Protein 5MGR (pdb70)

CATH classification: 3.10.100.10

Secondary structure (DSSP, 8-state):
--SSSPTTPEEETTEEEEE-SS-B-HHHHHHHHHHTT-EE----SHHHHHHHHTT---TT--EEEEEEEETTTTEEEETTSPBP--STT--BS---TTEEEEE-SS-EEEEETT--BEEEEEEE-/--SSSPTT-EEETTEEEEE-SS-B-HHHHHHHHHHTT-EEP---SHHHHHHHHTT---TT--EEEEEEEETTTTEEEETTSPBP--STT--BS---TTEEEEE-SS-EEEEETT--BEEEEEEE-

Foldseek 3Di:
DPDDDDPQWDDDDFKTKHWDPWKFFQVVQQVVLVVVVWAFADADALVRLQSVLVVADDQPAKAFGQWAADAVVQFIAGPVGHTDDDCRQVEPDDRHPQWGWIDGSVHIYTDRRGDIGITMTMDGD/DVDDEPPQWDDDVFKTKHWFPWWFFQVVQQVVLVVVVWGFDDADALVSQLSVLVPADDQPAKAFGQWAQDAVVLFIAGPVGHTDDDCRQVEDDDSDPQWGWIDGSVHIYTDRRGDIGITMTMDGD

Solvent-accessible surface area: 13737 Å² total; per-residue (Å²): 125,178,135,101,26,60,135,190,34,89,68,26,112,122,29,2,1,30,44,14,172,93,63,32,22,19,92,57,0,6,14,29,0,0,50,86,33,0,3,0,0,28,8,197,37,87,62,21,4,85,65,0,13,119,62,16,232,75,132,80,42,39,12,0,0,0,0,34,28,19,96,98,94,157,54,18,43,20,14,66,48,58,76,30,135,51,122,57,6,109,39,151,61,92,60,82,89,95,2,0,0,0,0,2,37,84,14,4,62,17,52,118,29,87,44,108,20,73,13,0,0,2,45,111,87,127,174,140,99,23,61,139,180,34,101,82,30,111,124,32,2,1,26,36,14,172,92,65,33,24,19,92,45,0,7,14,28,0,0,46,84,35,0,2,0,0,27,8,201,36,85,62,23,3,81,66,0,14,117,63,10,222,68,148,87,40,39,6,0,0,0,0,34,23,25,91,108,76,154,70,26,54,22,17,64,44,62,73,49,140,57,120,53,9,107,37,145,58,96,58,89,96,101,1,0,0,0,0,5,42,93,25,3,64,17,51,120,31,86,48,109,19,74,12,0,0,2,46,113,94

InterPro domains:
  IPR001304 C-type lectin-like [PF00059] (113-212)
  IPR001304 C-type lectin-like [PS50041] (101-211)
  IPR001304 C-type lectin-like [SM00034] (94-211)
  IPR016186 C-type lectin-like/link domain superfamily [G3DSA:3.10.100.10] (89-224)
  IPR016187 C-type lectin fold [SSF56436] (46-216)
  IPR033992 Natural killer cell receptor-like, C-type lectin-like domain [cd03593] (94-212)
  IPR051527 Killer cell lectin-like receptor subfamily B [PTHR46784] (1-216)

Sequence (250 aa):
GLLNCPIYWQQQLREKCLLFSHTVNPWNNSLADCSTKESSLLLIRDKDELIIHTQNNLIRDKAILFWIGLNFSLSEKNWKWINGSFLNSNDLEIRGDAKENSCISISQTSVYSEYCSTEIRWICQKELGLLNCPIYWQQQLREKCLLFSHHTVNPWNNSLADCSTKESSLLLIRDKDELIHTQNNLIRDKAILFWIGLNFSLSEKNWKWINGSFLNSNDLEIRGDAKENSCISISQTSVYSEYCSTEIRWICQKEL

GO terms:
  GO:0004888 transmembrane signaling receptor activity (F, TAS)
  GO:0005886 plasma membrane (C, TAS)
  GO:0030246 carbohydrate binding (F, TAS)
  GO:0007166 cell surface receptor signaling pathway (P, TAS)
  GO:0005515 protein binding (F, IPI)

Structure (mmCIF, N/CA/C/O backbone):
data_5MGR
#
_entry.id   5MGR
#
_cell.length_a   68.241
_cell.length_b   68.241
_cell.length_c   127.195
_cell.angle_alpha   90.00
_cell.angle_beta   90.00
_cell.angle_gamma   120.00
#
_symmetry.space_group_name_H-M   'P 31 2 1'
#
loop_
_entity.id
_entity.type
_entity.pdbx_description
1 polymer 'Killer cell lectin-like receptor subfamily B member 1'
2 branched alpha-D-mannopyranose-(1-3)-[alpha-D-mannopyranose-(1-6)]alpha-D-mannopyranose-(1-6)-[alpha-D-mannopyranose-(1-3)]beta-D-mannopyranose-(1-4)-2-acetamido-2-deoxy-beta-D-glucopyranose-(1-4)-2-acetamido-2-deoxy-beta-D-glucopyranose
3 branched alpha-D-mannopyranose-(1-3)-[alpha-D-mannopyranose-(1-6)]beta-D-mannopyranose-(1-4)-2-acetamido-2-deoxy-beta-D-glucopyranose-(1-4)-2-acetamido-2-deoxy-beta-D-glucopyranose
4 non-polymer 2-acetamido-2-deoxy-beta-D-glucopyranose
5 water water
#
loop_
_atom_site.group_PDB
_atom_site.id
_atom_site.type_symbol
_atom_site.label_atom_id
_atom_site.label_alt_id
_atom_site.label_comp_id
_atom_site.label_asym_id
_atom_site.label_entity_id
_atom_site.label_seq_id
_atom_site.pdbx_PDB_ins_code
_atom_site.Cartn_x
_atom_site.Cartn_y
_atom_site.Cartn_z
_atom_site.occupancy
_atom_site.B_iso_or_equiv
_atom_site.auth_seq_id
_atom_site.auth_comp_id
_atom_site.auth_asym_id
_atom_site.auth_atom_id
_atom_site.pdbx_PDB_model_num
ATOM 1 N N . GLY A 1 4 ? -28.746 -9.555 29.733 1.00 69.77 90 GLY A N 1
ATOM 2 C CA . GLY A 1 4 ? -28.624 -10.275 31.042 1.00 70.02 90 GLY A CA 1
ATOM 3 C C . GLY A 1 4 ? -27.169 -10.543 31.407 1.00 63.78 90 GLY A C 1
ATOM 4 O O . GLY A 1 4 ? -26.406 -9.595 31.679 1.00 61.50 90 GLY A O 1
ATOM 5 N N . LEU A 1 5 ? -26.769 -11.819 31.377 1.00 56.87 91 LEU A N 1
ATOM 6 C CA . LEU A 1 5 ? -25.416 -12.219 31.839 1.00 57.03 91 LEU A CA 1
ATOM 7 C C . LEU A 1 5 ? -24.344 -11.736 30.859 1.00 52.26 91 LEU A C 1
ATOM 8 O O . LEU A 1 5 ? -23.336 -11.090 31.228 1.00 49.34 91 LEU A O 1
ATOM 13 N N . LEU A 1 6 ? -24.580 -12.068 29.596 1.00 46.48 92 LEU A N 1
ATOM 14 C CA . LEU A 1 6 ? -23.646 -11.748 28.528 1.00 45.06 92 LEU A CA 1
ATOM 15 C C . LEU A 1 6 ? -24.299 -10.690 27.629 1.00 45.40 92 LEU A C 1
ATOM 16 O O . LEU A 1 6 ? -25.455 -10.278 27.842 1.00 44.80 92 LEU A O 1
ATOM 21 N N . ASN A 1 7 ? -23.570 -10.255 26.622 1.00 40.86 93 ASN A N 1
ATOM 22 C CA . ASN A 1 7 ? -24.031 -9.122 25.792 1.00 39.03 93 ASN A CA 1
ATOM 23 C C . ASN A 1 7 ? -25.157 -9.463 24.730 1.00 38.10 93 ASN A C 1
ATOM 24 O O . ASN A 1 7 ? -26.068 -8.689 24.467 1.00 42.98 93 ASN A O 1
ATOM 29 N N . CYS A 1 8 ? -25.134 -10.644 24.161 1.00 31.18 94 CYS A N 1
ATOM 30 C CA . CYS A 1 8 ? -25.980 -10.975 23.003 1.00 29.97 94 CYS A CA 1
ATOM 31 C C . CYS A 1 8 ? -27.205 -11.807 23.345 1.00 32.17 94 CYS A C 1
ATOM 32 O O . CYS A 1 8 ? -27.179 -12.531 24.300 1.00 35.38 94 CYS A O 1
ATOM 35 N N . PRO A 1 9 ? -28.281 -11.740 22.547 1.00 31.71 95 PRO A N 1
ATOM 36 C CA . PRO A 1 9 ? -29.442 -12.636 22.748 1.00 32.92 95 PRO A CA 1
ATOM 37 C C . PRO A 1 9 ? -29.036 -14.105 22.667 1.00 35.76 95 PRO A C 1
ATOM 38 O O . PRO A 1 9 ? -28.002 -14.443 22.099 1.00 30.87 95 PRO A O 1
ATOM 42 N N . ILE A 1 10 ? -29.844 -14.977 23.255 1.00 34.80 96 ILE A N 1
ATOM 43 C CA . ILE A 1 10 ? -29.590 -16.407 23.134 1.00 35.79 96 ILE A CA 1
ATOM 44 C C . ILE A 1 10 ? -29.540 -16.837 21.673 1.00 31.46 96 ILE A C 1
ATOM 45 O O . ILE A 1 10 ? -30.318 -16.354 20.852 1.00 30.03 96 ILE A O 1
ATOM 50 N N . TYR A 1 11 ? -28.585 -17.716 21.348 1.00 30.36 97 TYR A N 1
ATOM 51 C CA . TYR A 1 11 ? -28.318 -18.237 20.019 1.00 30.59 97 TYR A CA 1
ATOM 52 C C . TYR A 1 11 ? -27.452 -17.308 19.150 1.00 25.80 97 TYR A C 1
ATOM 53 O O . TYR A 1 11 ? -26.980 -17.741 18.083 1.00 29.46 97 TYR A O 1
ATOM 62 N N . TRP A 1 12 ? -27.173 -16.090 19.601 1.00 24.55 98 TRP A N 1
ATOM 63 C CA . TRP A 1 12 ? -26.351 -15.159 18.808 1.00 25.07 98 TRP A CA 1
ATOM 64 C C . TRP A 1 12 ? -24.908 -15.258 19.289 1.00 26.28 98 TRP A C 1
ATOM 65 O O . TRP A 1 12 ? -24.694 -15.461 20.480 1.00 27.91 98 TRP A O 1
ATOM 76 N N . GLN A 1 13 ? -23.946 -15.083 18.391 1.00 21.68 99 GLN A N 1
ATOM 77 C CA A GLN A 1 13 ? -22.535 -15.146 18.723 0.50 21.88 99 GLN A CA 1
ATOM 78 C CA B GLN A 1 13 ? -22.526 -15.137 18.707 0.50 22.86 99 GLN A CA 1
ATOM 79 C C . GLN A 1 13 ? -21.957 -13.743 18.812 1.00 23.63 99 GLN A C 1
ATOM 80 O O . GLN A 1 13 ? -22.029 -12.953 17.845 1.00 21.33 99 GLN A O 1
ATOM 91 N N . GLN A 1 14 ? -21.319 -13.428 19.927 1.00 21.69 100 GLN A N 1
ATOM 92 C CA . GLN A 1 14 ? -20.629 -12.174 20.002 1.00 22.26 100 GLN A CA 1
ATOM 93 C C . GLN A 1 14 ? -19.339 -12.183 19.225 1.00 24.95 100 GLN A C 1
ATOM 94 O O . GLN A 1 14 ? -18.591 -13.182 19.259 1.00 24.78 100 GLN A O 1
ATOM 100 N N . LEU A 1 15 ? -19.045 -11.085 18.545 1.00 19.93 101 LEU A N 1
ATOM 101 C CA . LEU A 1 15 ? -17.752 -10.891 17.902 1.00 20.79 101 LEU A CA 1
ATOM 102 C C . LEU A 1 15 ? -17.370 -9.443 18.047 1.00 23.65 101 LEU A C 1
ATOM 103 O O . LEU A 1 15 ? -17.947 -8.609 17.402 1.00 22.12 101 LEU A O 1
ATOM 108 N N . ARG A 1 16 ? -16.381 -9.170 18.905 1.00 21.30 102 ARG A N 1
ATOM 109 C CA . ARG A 1 16 ? -15.951 -7.803 19.205 1.00 26.65 102 ARG A CA 1
ATOM 110 C C . ARG A 1 16 ? -17.189 -7.038 19.684 1.00 27.15 102 ARG A C 1
ATOM 111 O O . ARG A 1 16 ? -17.800 -7.429 20.661 1.00 26.09 102 ARG A O 1
ATOM 119 N N . GLU A 1 17 ? -17.598 -5.992 18.981 1.00 26.29 103 GLU A N 1
ATOM 120 C CA . GLU A 1 17 ? -18.701 -5.184 19.482 1.00 27.41 103 GLU A CA 1
ATOM 121 C C . GLU A 1 17 ? -20.006 -5.462 18.742 1.00 28.53 103 GLU A C 1
ATOM 122 O O . GLU A 1 17 ? -20.883 -4.614 18.685 1.00 34.80 103 GLU A O 1
ATOM 128 N N . LYS A 1 18 ? -20.172 -6.645 18.207 1.00 22.91 104 LYS A N 1
ATOM 129 C CA . LYS A 1 18 ? -21.414 -7.056 17.589 1.00 21.65 104 LYS A CA 1
ATOM 130 C C . LYS A 1 18 ? -21.894 -8.376 18.064 1.00 21.98 104 LYS A C 1
ATOM 131 O O . LYS A 1 18 ? -21.071 -9.202 18.543 1.00 22.19 104 LYS A O 1
ATOM 137 N N . CYS A 1 19 ? -23.193 -8.616 17.873 1.00 20.78 105 CYS A N 1
ATOM 138 C CA . CYS A 1 19 ? -23.823 -9.927 18.004 1.00 21.58 105 CYS A CA 1
ATOM 139 C C . CYS A 1 19 ? -24.212 -10.394 16.634 1.00 21.62 105 CYS A C 1
ATOM 140 O O . CYS A 1 19 ? -24.859 -9.639 15.919 1.00 21.38 105 CYS A O 1
ATOM 143 N N . LEU A 1 20 ? -23.895 -11.641 16.278 1.00 20.11 106 LEU A N 1
ATOM 144 C CA . LEU A 1 20 ? -24.150 -12.230 14.932 1.00 22.23 106 LEU A CA 1
ATOM 145 C C . LEU A 1 20 ? -25.052 -13.424 15.009 1.00 21.16 106 LEU A C 1
ATOM 146 O O . LEU A 1 20 ? -24.946 -14.232 15.946 1.00 20.84 106 LEU A O 1
ATOM 151 N N . LEU A 1 21 ? -25.947 -13.552 14.038 1.00 19.42 107 LEU A N 1
ATOM 152 C CA . LEU A 1 21 ? -26.807 -14.702 13.906 1.00 19.81 107 LEU A CA 1
ATOM 153 C C . LEU A 1 21 ? -26.607 -15.255 12.527 1.00 21.82 107 LEU A C 1
ATOM 154 O O . LEU A 1 21 ? -26.893 -14.599 11.526 1.00 19.76 107 LEU A O 1
ATOM 159 N N . PHE A 1 22 ? -26.192 -16.513 12.486 1.00 22.77 108 PHE A N 1
ATOM 160 C CA . PHE A 1 22 ? -26.007 -17.216 11.234 1.00 22.11 108 PHE A CA 1
ATOM 161 C C . PHE A 1 22 ? -27.250 -18.030 11.003 1.00 23.24 108 PHE A C 1
ATOM 162 O O . PHE A 1 22 ? -27.643 -18.837 11.858 1.00 24.92 108 PHE A O 1
ATOM 170 N N . SER A 1 23 ? -27.883 -17.873 9.848 1.00 20.95 109 SER A N 1
ATOM 171 C CA . SER A 1 23 ? -29.149 -18.551 9.636 1.00 24.76 109 SER A CA 1
ATOM 172 C C . SER A 1 23 ? -28.953 -20.079 9.402 1.00 26.81 109 SER A C 1
ATOM 173 O O . SER A 1 23 ? -27.887 -20.498 8.998 1.00 28.49 109 SER A O 1
ATOM 176 N N . HIS A 1 24 ? -29.977 -20.857 9.700 1.00 32.25 110 HIS A N 1
ATOM 177 C CA . HIS A 1 24 ? -29.918 -22.314 9.425 1.00 37.54 110 HIS A CA 1
ATOM 178 C C . HIS A 1 24 ? -30.722 -22.692 8.191 1.00 36.62 110 HIS A C 1
ATOM 179 O O . HIS A 1 24 ? -30.566 -23.803 7.698 1.00 41.49 110 HIS A O 1
ATOM 186 N N . THR A 1 25 ? -31.524 -21.778 7.656 1.00 29.31 111 THR A N 1
ATOM 187 C CA . THR A 1 25 ? -32.262 -22.015 6.445 1.00 29.37 111 THR A CA 1
ATOM 188 C C . THR A 1 25 ? -31.773 -21.028 5.368 1.00 27.95 111 THR A C 1
ATOM 189 O O . THR A 1 25 ? -30.868 -20.215 5.631 1.00 26.77 111 THR A O 1
ATOM 193 N N . VAL A 1 26 ? -32.331 -21.148 4.149 1.00 25.85 112 VAL A N 1
ATOM 194 C CA . VAL A 1 26 ? -31.879 -20.348 3.036 1.00 24.17 112 VAL A CA 1
ATOM 195 C C . VAL A 1 26 ? -32.941 -19.397 2.519 1.00 22.81 112 VAL A C 1
ATOM 196 O O . VAL A 1 26 ? -34.098 -19.579 2.749 1.00 25.20 112 VAL A O 1
ATOM 200 N N . ASN A 1 27 ? -32.505 -18.395 1.792 1.00 22.32 113 ASN A N 1
ATOM 201 C CA . ASN A 1 27 ? -33.393 -17.378 1.231 1.00 23.73 113 ASN A CA 1
ATOM 202 C C . ASN A 1 27 ? -32.676 -16.621 0.165 1.00 23.07 113 ASN A C 1
ATOM 203 O O . ASN A 1 27 ? -31.463 -16.554 0.190 1.00 25.96 113 ASN A O 1
ATOM 208 N N . PRO A 1 28 ? -33.429 -16.009 -0.764 1.00 23.52 114 PRO A N 1
ATOM 209 C CA . PRO A 1 28 ? -32.864 -14.989 -1.610 1.00 25.65 114 PRO A CA 1
ATOM 210 C C . PRO A 1 28 ? -32.529 -13.771 -0.773 1.00 24.38 114 PRO A C 1
ATOM 211 O O . PRO A 1 28 ? -32.945 -13.707 0.377 1.00 22.72 114 PRO A O 1
ATOM 215 N N . TRP A 1 29 ? -31.822 -12.848 -1.366 1.00 23.55 115 TRP A N 1
ATOM 216 C CA . TRP A 1 29 ? -31.236 -11.744 -0.597 1.00 24.21 115 TRP A CA 1
ATOM 217 C C . TRP A 1 29 ? -32.355 -10.877 0.012 1.00 21.13 115 TRP A C 1
ATOM 218 O O . TRP A 1 29 ? -32.307 -10.521 1.197 1.00 22.88 115 TRP A O 1
ATOM 229 N N . ASN A 1 30 ? -33.388 -10.573 -0.766 1.00 22.46 116 ASN A N 1
ATOM 230 C CA . ASN A 1 30 ? -34.439 -9.668 -0.240 1.00 22.99 116 ASN A CA 1
ATOM 231 C C . ASN A 1 30 ? -35.171 -10.260 0.951 1.00 23.46 116 ASN A C 1
ATOM 232 O O . ASN A 1 30 ? -35.484 -9.544 1.920 1.00 23.75 116 ASN A O 1
ATOM 237 N N . ASN A 1 31 ? -35.442 -11.565 0.928 1.00 22.16 117 ASN A N 1
ATOM 238 C CA . ASN A 1 31 ? -36.026 -12.229 2.085 1.00 22.05 117 ASN A CA 1
ATOM 239 C C . ASN A 1 31 ? -35.086 -12.262 3.273 1.00 22.03 117 ASN A C 1
ATOM 240 O O . ASN A 1 31 ? -35.537 -12.278 4.427 1.00 24.47 117 ASN A O 1
ATOM 245 N N . SER A 1 32 ? -33.795 -12.378 3.019 1.00 21.15 118 SER A N 1
ATOM 246 C CA . SER A 1 32 ? -32.806 -12.344 4.095 1.00 20.47 118 SER A CA 1
ATOM 247 C C . SER A 1 32 ? -32.792 -10.989 4.797 1.00 21.08 118 SER A C 1
ATOM 248 O O . SER A 1 32 ? -32.789 -10.896 6.040 1.00 20.69 118 SER A O 1
ATOM 251 N N . LEU A 1 33 ? -32.854 -9.937 4.020 1.00 20.09 119 LEU A N 1
ATOM 252 C CA . LEU A 1 33 ? -33.021 -8.597 4.600 1.00 18.79 119 LEU A CA 1
ATOM 253 C C . LEU A 1 33 ? -34.269 -8.480 5.433 1.00 19.99 119 LEU A C 1
ATOM 254 O O . LEU A 1 33 ? -34.228 -7.959 6.540 1.00 19.69 119 LEU A O 1
ATOM 259 N N . ALA A 1 34 ? -35.377 -9.032 4.948 1.00 19.91 120 ALA A N 1
ATOM 260 C CA . ALA A 1 34 ? -36.652 -9.005 5.666 1.00 21.60 120 ALA A CA 1
ATOM 261 C C . ALA A 1 34 ? -36.556 -9.761 6.948 1.00 20.96 120 ALA A C 1
ATOM 262 O O . ALA A 1 34 ? -37.119 -9.376 7.949 1.00 21.22 120 ALA A O 1
ATOM 264 N N . ASP A 1 35 ? -35.823 -10.858 6.961 1.00 20.16 121 ASP A N 1
ATOM 265 C CA . ASP A 1 35 ? -35.638 -11.624 8.197 1.00 19.49 121 ASP A CA 1
ATOM 266 C C . ASP A 1 35 ? -34.828 -10.841 9.220 1.00 19.12 121 ASP A C 1
ATOM 267 O O . ASP A 1 35 ? -35.223 -10.779 10.372 1.00 19.70 121 ASP A O 1
ATOM 272 N N . CYS A 1 36 ? -33.723 -10.207 8.797 1.00 18.58 122 CYS A N 1
ATOM 273 C CA . CYS A 1 36 ? -32.927 -9.451 9.769 1.00 19.23 122 CYS A CA 1
ATOM 274 C C . CYS A 1 36 ? -33.781 -8.326 10.340 1.00 18.41 122 CYS A C 1
ATOM 275 O O . CYS A 1 36 ? -33.818 -8.133 11.558 1.00 18.32 122 CYS A O 1
ATOM 278 N N . SER A 1 37 ? -34.470 -7.615 9.451 1.00 19.12 123 SER A N 1
ATOM 279 C CA . SER A 1 37 ? -35.382 -6.522 9.914 1.00 20.42 123 SER A CA 1
ATOM 280 C C . SER A 1 37 ? -36.455 -7.055 10.887 1.00 20.74 123 SER A C 1
ATOM 281 O O . SER A 1 37 ? -36.633 -6.446 11.949 1.00 20.62 123 SER A O 1
ATOM 284 N N . THR A 1 38 ? -37.034 -8.233 10.624 1.00 17.47 124 THR A N 1
ATOM 285 C CA . THR A 1 38 ? -37.968 -8.868 11.540 1.00 18.97 124 THR A CA 1
ATOM 286 C C . THR A 1 38 ? -37.377 -9.173 12.907 1.00 19.37 124 THR A C 1
ATOM 287 O O . THR A 1 38 ? -38.015 -8.978 13.963 1.00 19.91 124 THR A O 1
ATOM 291 N N . LYS A 1 39 ? -36.121 -9.569 12.903 1.00 20.07 125 LYS A N 1
ATOM 292 C CA . LYS A 1 39 ? -35.323 -9.780 14.111 1.00 19.49 125 LYS A CA 1
ATOM 293 C C . LYS A 1 39 ? -34.688 -8.513 14.640 1.00 21.49 125 LYS A C 1
ATOM 294 O O . LYS A 1 39 ? -33.860 -8.588 15.556 1.00 21.81 125 LYS A O 1
ATOM 300 N N . GLU A 1 40 ? -35.141 -7.324 14.175 1.00 19.84 126 GLU A N 1
ATOM 301 C CA . GLU A 1 40 ? -34.637 -6.074 14.720 1.00 19.46 126 GLU A CA 1
ATOM 302 C C . GLU A 1 40 ? -33.145 -6.009 14.640 1.00 19.42 126 GLU A C 1
ATOM 303 O O . GLU A 1 40 ? -32.425 -5.792 15.592 1.00 22.12 126 GLU A O 1
ATOM 309 N N . SER A 1 41 ? -32.650 -6.222 13.416 1.00 18.40 127 SER A N 1
ATOM 310 C CA . SER A 1 41 ? -31.239 -6.389 13.175 1.00 17.81 127 SER A CA 1
ATOM 311 C C . SER A 1 41 ? -30.915 -5.993 11.733 1.00 17.93 127 SER A C 1
ATOM 312 O O . SER A 1 41 ? -31.800 -5.851 10.912 1.00 18.92 127 SER A O 1
ATOM 315 N N . SER A 1 42 ? -29.639 -5.863 11.465 1.00 17.90 128 SER A N 1
ATOM 316 C CA . SER A 1 42 ? -29.128 -5.519 10.140 1.00 19.11 128 SER A CA 1
ATOM 317 C C . SER A 1 42 ? -28.514 -6.782 9.482 1.00 19.91 128 SER A C 1
ATOM 318 O O . SER A 1 42 ? -27.945 -7.657 10.169 1.00 19.62 128 SER A O 1
ATOM 321 N N . LEU A 1 43 ? -28.626 -6.886 8.180 1.00 18.05 129 LEU A N 1
ATOM 322 C CA . LEU A 1 43 ? -27.685 -7.814 7.480 1.00 18.48 129 LEU A CA 1
ATOM 323 C C . LEU A 1 43 ? -26.280 -7.432 7.808 1.00 19.49 129 LEU A C 1
ATOM 324 O O . LEU A 1 43 ? -25.945 -6.239 8.087 1.00 19.51 129 LEU A O 1
ATOM 329 N N . LEU A 1 44 ? -25.385 -8.405 7.809 1.00 18.21 130 LEU A N 1
ATOM 330 C CA . LEU A 1 44 ? -23.997 -8.127 8.266 1.00 18.40 130 LEU A CA 1
ATOM 331 C C . LEU A 1 44 ? -23.337 -7.014 7.455 1.00 20.05 130 LEU A C 1
ATOM 332 O O . LEU A 1 44 ? -23.377 -7.006 6.244 1.00 20.76 130 LEU A O 1
ATOM 337 N N . LEU A 1 45 ? -22.643 -6.132 8.147 1.00 19.06 131 LEU A N 1
ATOM 338 C CA . LEU A 1 45 ? -21.822 -5.088 7.592 1.00 19.78 131 LEU A CA 1
ATOM 339 C C . LEU A 1 45 ? -20.394 -5.430 7.957 1.00 22.96 131 LEU A C 1
ATOM 340 O O . LEU A 1 45 ? -20.135 -5.979 9.050 1.00 23.76 131 LEU A O 1
ATOM 345 N N . ILE A 1 46 ? -19.451 -5.182 7.063 1.00 24.02 132 ILE A N 1
ATOM 346 C CA . ILE A 1 46 ? -18.060 -5.604 7.245 1.00 22.63 132 ILE A CA 1
ATOM 347 C C . ILE A 1 46 ? -17.190 -4.383 6.978 1.00 26.54 132 ILE A C 1
ATOM 348 O O . ILE A 1 46 ? -17.210 -3.842 5.894 1.00 26.85 132 ILE A O 1
ATOM 353 N N . ARG A 1 47 ? -16.439 -3.963 7.979 1.00 27.16 133 ARG A N 1
ATOM 354 C CA . ARG A 1 47 ? -15.692 -2.690 7.942 1.00 27.89 133 ARG A CA 1
ATOM 355 C C . ARG A 1 47 ? -14.403 -2.834 7.162 1.00 31.43 133 ARG A C 1
ATOM 356 O O . ARG A 1 47 ? -14.017 -1.927 6.366 1.00 30.35 133 ARG A O 1
ATOM 364 N N . ASP A 1 48 ? -13.712 -3.959 7.367 1.00 27.27 134 ASP A N 1
ATOM 365 C CA . ASP A 1 48 ? -12.384 -4.120 6.821 1.00 30.46 134 ASP A CA 1
ATOM 366 C C . ASP A 1 48 ? -11.963 -5.559 6.810 1.00 29.81 134 ASP A C 1
ATOM 367 O O . ASP A 1 48 ? -12.718 -6.453 7.216 1.00 29.20 134 ASP A O 1
ATOM 372 N N . LYS A 1 49 ? -10.763 -5.803 6.317 1.00 27.99 135 LYS A N 1
ATOM 373 C CA . LYS A 1 49 ? -10.294 -7.162 6.183 1.00 28.98 135 LYS A CA 1
ATOM 374 C C . LYS A 1 49 ? -10.216 -7.865 7.538 1.00 27.51 135 LYS A C 1
ATOM 375 O O . LYS A 1 49 ? -10.464 -9.068 7.626 1.00 27.32 135 LYS A O 1
ATOM 381 N N . ASP A 1 50 ? -9.814 -7.126 8.576 1.00 26.68 136 ASP A N 1
ATOM 382 C CA . ASP A 1 50 ? -9.756 -7.645 9.917 1.00 29.38 136 ASP A CA 1
ATOM 383 C C . ASP A 1 50 ? -11.131 -8.165 10.364 1.00 28.85 136 ASP A C 1
ATOM 384 O O . ASP A 1 50 ? -11.256 -9.271 10.859 1.00 26.61 136 ASP A O 1
ATOM 389 N N . GLU A 1 51 ? -12.169 -7.379 10.161 1.00 26.71 137 GLU A N 1
ATOM 390 C CA . GLU A 1 51 ? -13.486 -7.851 10.546 1.00 24.40 137 GLU A CA 1
ATOM 391 C C . GLU A 1 51 ? -13.905 -9.094 9.727 1.00 23.15 137 GLU A C 1
ATOM 392 O O . GLU A 1 51 ? -14.482 -10.021 10.272 1.00 23.46 137 GLU A O 1
ATOM 398 N N . LEU A 1 52 ? -13.617 -9.099 8.419 1.00 22.98 138 LEU A N 1
ATOM 399 C CA . LEU A 1 52 ? -13.942 -10.199 7.568 1.00 22.39 138 LEU A CA 1
ATOM 400 C C . LEU A 1 52 ? -13.313 -11.489 8.065 1.00 24.05 138 LEU A C 1
ATOM 401 O O . LEU A 1 52 ? -14.005 -12.483 8.219 1.00 23.03 138 LEU A O 1
ATOM 406 N N . ILE A 1 53 ? -12.017 -11.458 8.332 1.00 23.04 139 ILE A N 1
ATOM 407 C CA A ILE A 1 53 ? -11.283 -12.646 8.766 0.50 24.08 139 ILE A CA 1
ATOM 408 C CA B ILE A 1 53 ? -11.316 -12.670 8.736 0.50 25.29 139 ILE A CA 1
ATOM 409 C C . ILE A 1 53 ? -11.824 -13.169 10.086 1.00 24.49 139 ILE A C 1
ATOM 410 O O . ILE A 1 53 ? -12.008 -14.353 10.259 1.00 23.60 139 ILE A O 1
ATOM 419 N N . HIS A 1 54 ? -12.076 -12.258 11.032 1.00 23.14 140 HIS A N 1
ATOM 420 C CA . HIS A 1 54 ? -12.616 -12.709 12.315 1.00 24.98 140 HIS A CA 1
ATOM 421 C C . HIS A 1 54 ? -14.018 -13.267 12.228 1.00 24.45 140 HIS A C 1
ATOM 422 O O . HIS A 1 54 ? -14.351 -14.168 12.964 1.00 23.74 140 HIS A O 1
ATOM 429 N N . THR A 1 55 ? -14.837 -12.751 11.324 1.00 20.79 141 THR A N 1
ATOM 430 C CA . THR A 1 55 ? -16.149 -13.303 11.088 1.00 20.87 141 THR A CA 1
ATOM 431 C C . THR A 1 55 ? -16.044 -14.660 10.419 1.00 22.99 141 THR A C 1
ATOM 432 O O . THR A 1 55 ? -16.684 -15.632 10.806 1.00 22.49 141 THR A O 1
ATOM 436 N N . GLN A 1 56 ? -15.216 -14.756 9.376 1.00 21.66 142 GLN A N 1
ATOM 437 C CA . GLN A 1 56 ? -15.036 -16.012 8.695 1.00 21.46 142 GLN A CA 1
ATOM 438 C C . GLN A 1 56 ? -14.504 -17.071 9.659 1.00 21.25 142 GLN A C 1
ATOM 439 O O . GLN A 1 56 ? -14.860 -18.241 9.493 1.00 24.23 142 GLN A O 1
ATOM 445 N N . ASN A 1 57 ? -13.696 -16.678 10.636 1.00 22.98 143 ASN A N 1
ATOM 446 C CA A ASN A 1 57 ? -13.157 -17.618 11.640 0.50 23.50 143 ASN A CA 1
ATOM 447 C CA B ASN A 1 57 ? -13.158 -17.642 11.605 0.50 24.26 143 ASN A CA 1
ATOM 448 C C . ASN A 1 57 ? -14.233 -18.297 12.503 1.00 25.68 143 ASN A C 1
ATOM 449 O O . ASN A 1 57 ? -13.973 -19.319 13.136 1.00 23.99 143 ASN A O 1
ATOM 458 N N . LEU A 1 58 ? -15.478 -17.784 12.481 1.00 22.64 144 LEU A N 1
ATOM 459 C CA . LEU A 1 58 ? -16.575 -18.427 13.202 1.00 22.25 144 LEU A CA 1
ATOM 460 C C . LEU A 1 58 ? -17.176 -19.599 12.437 1.00 23.74 144 LEU A C 1
ATOM 461 O O . LEU A 1 58 ? -17.885 -20.418 13.043 1.00 23.85 144 LEU A O 1
ATOM 466 N N . ILE A 1 59 ? -16.885 -19.680 11.124 1.00 23.77 145 ILE A N 1
ATOM 467 C CA . ILE A 1 59 ? -17.546 -20.600 10.244 1.00 24.02 145 ILE A CA 1
ATOM 468 C C . ILE A 1 59 ? -16.702 -21.880 10.159 1.00 26.57 145 ILE A C 1
ATOM 469 O O . ILE A 1 59 ? -15.514 -21.809 9.914 1.00 27.26 145 ILE A O 1
ATOM 474 N N . ARG A 1 60 ? -17.351 -23.023 10.335 1.00 28.10 146 ARG A N 1
ATOM 475 C CA . ARG A 1 60 ? -16.649 -24.311 10.291 1.00 30.81 146 ARG A CA 1
ATOM 476 C C . ARG A 1 60 ? -16.646 -24.868 8.866 1.00 28.00 146 ARG A C 1
ATOM 477 O O . ARG A 1 60 ? -15.608 -25.279 8.382 1.00 32.52 146 ARG A O 1
ATOM 485 N N . ASP A 1 61 ? -17.800 -24.944 8.263 1.00 28.85 147 ASP A N 1
ATOM 486 C CA . ASP A 1 61 ? -17.960 -25.528 6.944 1.00 30.71 147 ASP A CA 1
ATOM 487 C C . ASP A 1 61 ? -17.506 -24.526 5.890 1.00 30.97 147 ASP A C 1
ATOM 488 O O . ASP A 1 61 ? -18.203 -23.567 5.658 1.00 29.71 147 ASP A O 1
ATOM 493 N N . LYS A 1 62 ? -16.391 -24.825 5.202 1.00 30.25 148 LYS A N 1
ATOM 494 C CA . LYS A 1 62 ? -15.796 -23.886 4.230 1.00 32.12 148 LYS A CA 1
ATOM 495 C C . LYS A 1 62 ? -16.610 -23.658 2.978 1.00 29.86 148 LYS A C 1
ATOM 496 O O . LYS A 1 62 ? -16.310 -22.720 2.227 1.00 35.39 148 LYS A O 1
ATOM 502 N N . ALA A 1 63 ? -17.577 -24.511 2.701 1.00 28.93 149 ALA A N 1
ATOM 503 C CA . ALA A 1 63 ? -18.328 -24.406 1.446 1.00 36.27 149 ALA A CA 1
ATOM 504 C C . ALA A 1 63 ? -19.550 -23.475 1.511 1.00 34.54 149 ALA A C 1
ATOM 505 O O . ALA A 1 63 ? -19.949 -22.905 0.501 1.00 34.60 149 ALA A O 1
ATOM 507 N N . ILE A 1 64 ? -20.064 -23.262 2.711 1.00 26.43 150 ILE A N 1
ATOM 508 C CA . ILE A 1 64 ? -21.381 -22.626 2.872 1.00 27.87 150 ILE A CA 1
ATOM 509 C C . ILE A 1 64 ? -21.298 -21.125 2.619 1.00 26.48 150 ILE A C 1
ATOM 510 O O . ILE A 1 64 ? -20.350 -20.486 3.077 1.00 26.66 150 ILE A O 1
ATOM 515 N N . LEU A 1 65 ? -22.265 -20.583 1.878 1.00 25.31 151 LEU A N 1
ATOM 516 C CA . LEU A 1 65 ? -22.311 -19.164 1.575 1.00 22.81 151 LEU A CA 1
ATOM 517 C C . LEU A 1 65 ? -23.362 -18.463 2.461 1.00 21.96 151 LEU A C 1
ATOM 518 O O . LEU A 1 65 ? -24.379 -19.063 2.821 1.00 23.22 151 LEU A O 1
ATOM 523 N N . PHE A 1 66 ? -23.083 -17.185 2.781 1.00 22.63 152 PHE A N 1
ATOM 524 C CA . PHE A 1 66 ? -23.994 -16.356 3.593 1.00 21.71 152 PHE A CA 1
ATOM 525 C C . PHE A 1 66 ? -24.133 -14.970 3.007 1.00 21.31 152 PHE A C 1
ATOM 526 O O . PHE A 1 66 ? -23.107 -14.301 2.789 1.00 23.12 152 PHE A O 1
ATOM 534 N N . TRP A 1 67 ? -25.388 -14.517 2.818 1.00 21.49 153 TRP A N 1
ATOM 535 C CA . TRP A 1 67 ? -25.619 -13.159 2.388 1.00 21.59 153 TRP A CA 1
ATOM 536 C C . TRP A 1 67 ? -25.136 -12.172 3.434 1.00 22.81 153 TRP A C 1
ATOM 537 O O . TRP A 1 67 ? -25.366 -12.371 4.634 1.00 20.57 153 TRP A O 1
ATOM 548 N N . ILE A 1 68 ? -24.614 -11.061 2.957 1.00 19.92 154 ILE A N 1
ATOM 549 C CA . ILE A 1 68 ? -24.325 -9.938 3.846 1.00 20.29 154 ILE A CA 1
ATOM 550 C C . ILE A 1 68 ? -25.066 -8.713 3.291 1.00 20.47 154 ILE A C 1
ATOM 551 O O . ILE A 1 68 ? -25.678 -8.803 2.221 1.00 20.83 154 ILE A O 1
ATOM 556 N N . GLY A 1 69 ? -24.969 -7.571 3.966 1.00 20.62 155 GLY A N 1
ATOM 557 C CA . GLY A 1 69 ? -25.821 -6.430 3.638 1.00 19.79 155 GLY A CA 1
ATOM 558 C C . GLY A 1 69 ? -25.215 -5.494 2.601 1.00 20.64 155 GLY A C 1
ATOM 559 O O . GLY A 1 69 ? -25.179 -4.266 2.783 1.00 20.53 155 GLY A O 1
ATOM 560 N N . LEU A 1 70 ? -24.868 -6.072 1.475 1.00 22.43 156 LEU A N 1
ATOM 561 C CA . LEU A 1 70 ? -24.217 -5.351 0.427 1.00 21.68 156 LEU A CA 1
ATOM 562 C C . LEU A 1 70 ? -24.777 -5.837 -0.899 1.00 23.37 156 LEU A C 1
ATOM 563 O O . LEU A 1 70 ? -24.803 -7.047 -1.162 1.00 22.88 156 LEU A O 1
ATOM 568 N N . ASN A 1 71 ? -25.269 -4.908 -1.718 1.00 22.94 157 ASN A N 1
ATOM 569 C CA . ASN A 1 71 ? -25.697 -5.300 -3.067 1.00 26.33 157 ASN A CA 1
ATOM 570 C C . ASN A 1 71 ? -25.423 -4.264 -4.114 1.00 28.04 157 ASN A C 1
ATOM 571 O O . ASN A 1 71 ? -25.031 -3.155 -3.778 1.00 25.76 157 ASN A O 1
ATOM 576 N N . PHE A 1 72 ? -25.646 -4.628 -5.386 1.00 24.93 158 PHE A N 1
ATOM 577 C CA . PHE A 1 72 ? -25.249 -3.715 -6.470 1.00 25.22 158 PHE A CA 1
ATOM 578 C C . PHE A 1 72 ? -26.382 -2.766 -6.778 1.00 30.62 158 PHE A C 1
ATOM 579 O O . PHE A 1 72 ? -27.514 -3.196 -7.034 1.00 31.11 158 PHE A O 1
ATOM 587 N N . SER A 1 73 ? -26.108 -1.482 -6.674 1.00 29.05 159 SER A N 1
ATOM 588 C CA . SER A 1 73 ? -27.079 -0.455 -7.044 1.00 32.67 159 SER A CA 1
ATOM 589 C C . SER A 1 73 ? -26.846 -0.124 -8.551 1.00 36.98 159 SER A C 1
ATOM 590 O O . SER A 1 73 ? -25.878 0.516 -8.888 1.00 33.33 159 SER A O 1
ATOM 593 N N . LEU A 1 74 ? -27.712 -0.598 -9.437 1.00 41.15 160 LEU A N 1
ATOM 594 C CA . LEU A 1 74 ? -27.508 -0.416 -10.903 1.00 46.26 160 LEU A CA 1
ATOM 595 C C . LEU A 1 74 ? -27.454 1.063 -11.298 1.00 44.64 160 LEU A C 1
ATOM 596 O O . LEU A 1 74 ? -26.568 1.448 -12.036 1.00 44.27 160 LEU A O 1
ATOM 601 N N . SER A 1 75 ? -28.370 1.872 -10.796 1.00 42.88 161 SER A N 1
ATOM 602 C CA . SER A 1 75 ? -28.366 3.313 -11.108 1.00 49.14 161 SER A CA 1
ATOM 603 C C . SER A 1 75 ? -27.068 4.029 -10.738 1.00 51.74 161 SER A C 1
ATOM 604 O O . SER A 1 75 ? -26.577 4.878 -11.497 1.00 52.79 161 SER A O 1
ATOM 607 N N . GLU A 1 76 ? -26.502 3.682 -9.576 1.00 46.50 162 GLU A N 1
ATOM 608 C CA . GLU A 1 76 ? -25.281 4.315 -9.093 1.00 39.86 162 GLU A CA 1
ATOM 609 C C . GLU A 1 76 ? -24.037 3.555 -9.511 1.00 37.12 162 GLU A C 1
ATOM 610 O O . GLU A 1 76 ? -22.916 4.013 -9.288 1.00 37.25 162 GLU A O 1
ATOM 616 N N . LYS A 1 77 ? -24.224 2.393 -10.146 1.00 37.02 163 LYS A N 1
ATOM 617 C CA . LYS A 1 77 ? -23.127 1.628 -10.729 1.00 38.37 163 LYS A CA 1
ATOM 618 C C . LYS A 1 77 ? -22.060 1.233 -9.723 1.00 32.91 163 LYS A C 1
ATOM 619 O O . LYS A 1 77 ? -20.869 1.279 -9.994 1.00 35.95 163 LYS A O 1
ATOM 625 N N . ASN A 1 78 ? -22.486 0.858 -8.513 1.00 30.86 164 ASN A N 1
ATOM 626 C CA . ASN A 1 78 ? -21.516 0.482 -7.510 1.00 30.32 164 ASN A CA 1
ATOM 627 C C . ASN A 1 78 ? -22.186 -0.339 -6.402 1.00 28.07 164 ASN A C 1
ATOM 628 O O . ASN A 1 78 ? -23.392 -0.323 -6.278 1.00 26.88 164 ASN A O 1
ATOM 633 N N . TRP A 1 79 ? -21.369 -1.060 -5.650 1.00 28.11 165 TRP A N 1
ATOM 634 C CA . TRP A 1 79 ? -21.844 -1.816 -4.445 1.00 27.85 165 TRP A CA 1
ATOM 635 C C . TRP A 1 79 ? -22.253 -0.871 -3.342 1.00 26.77 165 TRP A C 1
ATOM 636 O O . TRP A 1 79 ? -21.501 0.015 -2.967 1.00 26.63 165 TRP A O 1
ATOM 647 N N . LYS A 1 80 ? -23.417 -1.109 -2.746 1.00 25.54 166 LYS A N 1
ATOM 648 C CA . LYS A 1 80 ? -23.927 -0.221 -1.734 1.00 24.69 166 LYS A CA 1
ATOM 649 C C . LYS A 1 80 ? -24.351 -1.037 -0.496 1.00 23.52 166 LYS A C 1
ATOM 650 O O . LYS A 1 80 ? -25.089 -1.984 -0.647 1.00 23.47 166 LYS A O 1
ATOM 656 N N . TRP A 1 81 ? -23.858 -0.646 0.677 1.00 22.91 167 TRP A N 1
ATOM 657 C CA . TRP A 1 81 ? -24.281 -1.252 1.940 1.00 22.91 167 TRP A CA 1
ATOM 658 C C . TRP A 1 81 ? -25.700 -0.848 2.230 1.00 23.27 167 TRP A C 1
ATOM 659 O O . TRP A 1 81 ? -26.155 0.254 1.834 1.00 24.00 167 TRP A O 1
ATOM 670 N N . ILE A 1 82 ? -26.438 -1.687 2.977 1.00 21.17 168 ILE A N 1
ATOM 671 C CA . ILE A 1 82 ? -27.816 -1.350 3.273 1.00 20.90 168 ILE A CA 1
ATOM 672 C C . ILE A 1 82 ? -27.963 -0.142 4.175 1.00 19.54 168 ILE A C 1
ATOM 673 O O . ILE A 1 82 ? -29.041 0.402 4.278 1.00 21.90 168 ILE A O 1
ATOM 678 N N . ASN A 1 83 ? -26.881 0.281 4.804 1.00 20.64 169 ASN A N 1
ATOM 679 C CA . ASN A 1 83 ? -26.897 1.456 5.626 1.00 20.34 169 ASN A CA 1
ATOM 680 C C . ASN A 1 83 ? -26.776 2.760 4.818 1.00 24.88 169 ASN A C 1
ATOM 681 O O . ASN A 1 83 ? -26.669 3.859 5.394 1.00 24.44 169 ASN A O 1
ATOM 686 N N . GLY A 1 84 ? -26.744 2.625 3.500 1.00 22.82 170 GLY A N 1
ATOM 687 C CA . GLY A 1 84 ? -26.683 3.780 2.613 1.00 26.94 170 GLY A CA 1
ATOM 688 C C . GLY A 1 84 ? -25.333 4.209 2.095 1.00 28.16 170 GLY A C 1
ATOM 689 O O . GLY A 1 84 ? -25.270 5.094 1.210 1.00 27.95 170 GLY A O 1
ATOM 690 N N . SER A 1 85 ? -24.253 3.612 2.585 1.00 23.68 171 SER A N 1
ATOM 691 C CA . SER A 1 85 ? -22.913 3.914 2.129 1.00 24.79 171 SER A CA 1
ATOM 692 C C . SER A 1 85 ? -22.441 3.062 0.984 1.00 27.38 171 SER A C 1
ATOM 693 O O . SER A 1 85 ? -22.670 1.870 0.922 1.00 28.59 171 SER A O 1
ATOM 696 N N . PHE A 1 86 ? -21.742 3.687 0.028 1.00 25.25 172 PHE A N 1
ATOM 697 C CA . PHE A 1 86 ? -21.090 2.907 -0.985 1.00 26.57 172 PHE A CA 1
ATOM 698 C C . PHE A 1 86 ? -19.839 2.225 -0.495 1.00 29.96 172 PHE A C 1
ATOM 699 O O . PHE A 1 86 ? -19.146 2.717 0.429 1.00 30.33 172 PHE A O 1
ATOM 707 N N . LEU A 1 87 ? -19.560 1.080 -1.099 1.00 30.28 173 LEU A N 1
ATOM 708 C CA . LEU A 1 87 ? -18.364 0.276 -0.729 1.00 32.82 173 LEU A CA 1
ATOM 709 C C . LEU A 1 87 ? -17.142 1.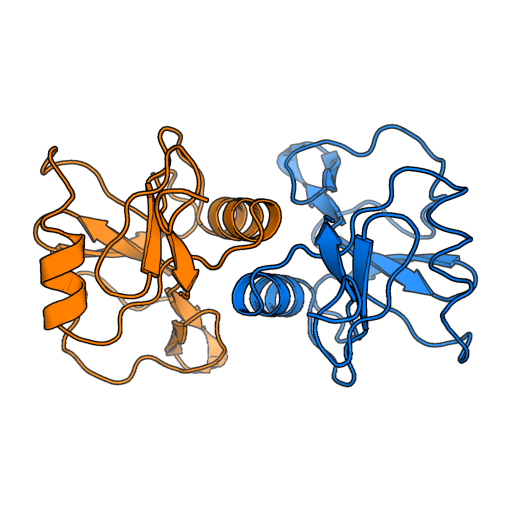091 -0.994 1.00 39.76 173 LEU A C 1
ATOM 710 O O . LEU A 1 87 ? -16.965 1.549 -2.119 1.00 34.54 173 LEU A O 1
ATOM 715 N N . ASN A 1 88 ? -16.283 1.241 0.011 1.00 46.20 174 ASN A N 1
ATOM 716 C CA . ASN A 1 88 ? -15.221 2.263 -0.075 1.00 56.64 174 ASN A CA 1
ATOM 717 C C . ASN A 1 88 ? -13.808 1.738 -0.315 1.00 57.33 174 ASN A C 1
ATOM 718 O O . ASN A 1 88 ? -12.842 2.518 -0.269 1.00 51.92 174 ASN A O 1
ATOM 723 N N . SER A 1 89 ? -13.659 0.439 -0.546 1.00 51.71 175 SER A N 1
ATOM 724 C CA . SER A 1 89 ? -12.306 -0.078 -0.768 1.00 55.54 175 SER A CA 1
ATOM 725 C C . SER A 1 89 ? -12.434 -1.349 -1.506 1.00 51.87 175 SER A C 1
ATOM 726 O O . SER A 1 89 ? -13.551 -1.765 -1.864 1.00 44.42 175 SER A O 1
ATOM 729 N N . ASN A 1 90 ? -11.287 -1.969 -1.724 1.00 45.73 176 ASN A N 1
ATOM 730 C CA . ASN A 1 90 ? -11.250 -3.303 -2.279 1.00 53.49 176 ASN A CA 1
ATOM 731 C C . ASN A 1 90 ? -10.782 -4.301 -1.197 1.00 49.63 176 ASN A C 1
ATOM 732 O O . ASN A 1 90 ? -10.300 -5.386 -1.557 1.00 47.23 176 ASN A O 1
ATOM 737 N N . ASP A 1 91 ? -10.961 -3.962 0.102 1.00 51.02 177 ASP A N 1
ATOM 738 C CA . ASP A 1 91 ? -10.632 -4.866 1.233 1.00 47.07 177 ASP A CA 1
ATOM 739 C C . ASP A 1 91 ? -11.333 -6.224 1.180 1.00 47.37 177 ASP A C 1
ATOM 740 O O . ASP A 1 91 ? -10.785 -7.237 1.692 1.00 45.53 177 ASP A O 1
ATOM 745 N N . LEU A 1 92 ? -12.560 -6.240 0.642 1.00 38.52 178 LEU A N 1
ATOM 746 C CA . LEU A 1 92 ? -13.332 -7.468 0.596 1.00 42.69 178 LEU A CA 1
ATOM 747 C C . LEU A 1 92 ? -12.960 -8.316 -0.588 1.00 46.26 178 LEU A C 1
ATOM 748 O O . LEU A 1 92 ? -13.302 -9.522 -0.649 1.00 39.69 178 LEU A O 1
ATOM 753 N N . GLU A 1 93 ? -12.318 -7.712 -1.577 1.00 41.01 179 GLU A N 1
ATOM 754 C CA . GLU A 1 93 ? -11.923 -8.485 -2.710 1.00 41.64 179 GLU A CA 1
ATOM 755 C C . GLU A 1 93 ? -13.067 -9.363 -3.241 1.00 37.97 179 GLU A C 1
ATOM 756 O O . GLU A 1 93 ? -12.976 -10.586 -3.328 1.00 40.46 179 GLU A O 1
ATOM 762 N N . ILE A 1 94 ? -14.128 -8.714 -3.665 1.00 30.18 180 ILE A N 1
ATOM 763 C CA . ILE A 1 94 ? -15.250 -9.429 -4.210 1.00 29.91 180 ILE A CA 1
ATOM 764 C C . ILE A 1 94 ? -14.825 -10.219 -5.464 1.00 33.68 180 ILE A C 1
ATOM 765 O O . ILE A 1 94 ? -14.230 -9.630 -6.357 1.00 32.86 180 ILE A O 1
ATOM 770 N N . ARG A 1 95 ? -15.113 -11.518 -5.473 1.00 33.55 181 ARG A N 1
ATOM 771 C CA . ARG A 1 95 ? -15.023 -12.399 -6.653 1.00 36.83 181 ARG A CA 1
ATOM 772 C C . ARG A 1 95 ? -16.305 -12.492 -7.455 1.00 39.43 181 ARG A C 1
ATOM 773 O O . ARG A 1 95 ? -17.359 -12.822 -6.940 1.00 32.94 181 ARG A O 1
ATOM 781 N N . GLY A 1 96 ? -16.219 -12.210 -8.750 1.00 41.95 182 GLY A N 1
ATOM 782 C CA . GLY A 1 96 ? -17.391 -12.293 -9.636 1.00 41.01 182 GLY A CA 1
ATOM 783 C C . GLY A 1 96 ? -17.827 -10.928 -10.133 1.00 41.70 182 GLY A C 1
ATOM 784 O O . GLY A 1 96 ? -17.186 -9.938 -9.860 1.00 41.68 182 GLY A O 1
ATOM 785 N N . ASP A 1 97 ? -18.965 -10.887 -10.830 1.00 53.36 183 ASP A N 1
ATOM 786 C CA . ASP A 1 97 ? -19.382 -9.706 -11.592 1.00 51.29 183 ASP A CA 1
ATOM 787 C C . ASP A 1 97 ? -20.155 -8.645 -10.795 1.00 52.47 183 ASP A C 1
ATOM 788 O O . ASP A 1 97 ? -21.092 -8.936 -10.044 1.00 45.14 183 ASP A O 1
ATOM 793 N N . ALA A 1 98 ? -19.755 -7.405 -10.992 1.00 49.80 184 ALA A N 1
ATOM 794 C CA . ALA A 1 98 ? -20.484 -6.259 -10.487 1.00 47.38 184 ALA A CA 1
ATOM 795 C C . ALA A 1 98 ? -21.532 -5.934 -11.516 1.00 49.14 184 ALA A C 1
ATOM 796 O O . ALA A 1 98 ? -21.244 -5.243 -12.480 1.00 50.47 184 ALA A O 1
ATOM 798 N N . LYS A 1 99 ? -22.735 -6.481 -11.356 1.00 46.57 185 LYS A N 1
ATOM 799 C CA . LYS A 1 99 ? -23.812 -6.140 -12.273 1.00 51.55 185 LYS A CA 1
ATOM 800 C C . LYS A 1 99 ? -25.167 -6.176 -11.630 1.00 47.48 185 LYS A C 1
ATOM 801 O O . LYS A 1 99 ? -25.331 -6.530 -10.432 1.00 41.91 185 LYS A O 1
ATOM 807 N N . GLU A 1 100 ? -26.147 -5.814 -12.438 1.00 46.27 186 GLU A N 1
ATOM 808 C CA . GLU A 1 100 ? -27.521 -5.747 -12.011 1.00 46.72 186 GLU A CA 1
ATOM 809 C C . GLU A 1 100 ? -27.967 -7.034 -11.332 1.00 39.32 186 GLU A C 1
ATOM 810 O O . GLU A 1 100 ? -27.579 -8.145 -11.749 1.00 38.63 186 GLU A O 1
ATOM 816 N N . ASN A 1 101 ? -28.772 -6.876 -10.277 1.00 34.60 187 ASN A N 1
ATOM 817 C CA . ASN A 1 101 ? -29.323 -7.991 -9.530 1.00 36.60 187 ASN A CA 1
ATOM 818 C C . ASN A 1 101 ? -28.296 -8.911 -8.936 1.00 32.99 187 ASN A C 1
ATOM 819 O O . ASN A 1 101 ? -28.546 -10.105 -8.781 1.00 34.19 187 ASN A O 1
ATOM 824 N N . SER A 1 102 ? -27.141 -8.344 -8.588 1.00 33.87 188 SER A N 1
ATOM 825 C CA . SER A 1 102 ? -26.106 -9.048 -7.853 1.00 30.61 188 SER A CA 1
ATOM 826 C C . SER A 1 102 ? -26.049 -8.534 -6.390 1.00 27.00 188 SER A C 1
ATOM 827 O O . SER A 1 102 ? -26.283 -7.371 -6.147 1.00 25.72 188 SER A O 1
ATOM 830 N N . CYS A 1 103 ? -25.685 -9.456 -5.500 1.00 26.34 189 CYS A N 1
ATOM 831 C CA . CYS A 1 103 ? -25.655 -9.254 -4.037 1.00 25.16 189 CYS A CA 1
ATOM 832 C C . CYS A 1 103 ? -24.407 -9.945 -3.554 1.00 26.46 189 CYS A C 1
ATOM 833 O O . CYS A 1 103 ? -23.896 -10.852 -4.258 1.00 27.82 189 CYS A O 1
ATOM 836 N N . ILE A 1 104 ? -23.882 -9.533 -2.390 1.00 24.60 190 ILE A N 1
ATOM 837 C CA . ILE A 1 104 ? -22.603 -10.106 -1.875 1.00 22.25 190 ILE A CA 1
ATOM 838 C C . ILE A 1 104 ? -22.819 -11.154 -0.824 1.00 25.16 190 ILE A C 1
ATOM 839 O O . ILE A 1 104 ? -23.617 -10.959 0.056 1.00 21.57 190 ILE A O 1
ATOM 844 N N . SER A 1 105 ? -22.108 -12.281 -0.959 1.00 24.07 191 SER A N 1
ATOM 845 C CA . SER A 1 105 ? -22.105 -13.358 0.013 1.00 22.67 191 SER A CA 1
ATOM 846 C C . SER A 1 105 ? -20.686 -13.592 0.468 1.00 24.56 191 SER A C 1
ATOM 847 O O . SER A 1 105 ? -19.745 -13.184 -0.221 1.00 24.55 191 SER A O 1
ATOM 850 N N . ILE A 1 106 ? -20.536 -14.245 1.608 1.00 23.32 192 ILE A N 1
ATOM 851 C CA . ILE A 1 106 ? -19.236 -14.630 2.106 1.00 22.07 192 ILE A CA 1
ATOM 852 C C . ILE A 1 106 ? -19.257 -16.120 2.433 1.00 23.49 192 ILE A C 1
ATOM 853 O O . ILE A 1 106 ? -20.317 -16.695 2.737 1.00 21.87 192 ILE A O 1
ATOM 858 N N . SER A 1 107 ? -18.074 -16.747 2.319 1.00 23.51 193 SER A N 1
ATOM 859 C CA . SER A 1 107 ? -17.830 -18.044 2.882 1.00 22.39 193 SER A CA 1
ATOM 860 C C . SER A 1 107 ? -16.714 -17.871 3.878 1.00 21.98 193 SER A C 1
ATOM 861 O O . SER A 1 107 ? -16.179 -16.811 4.081 1.00 22.45 193 SER A O 1
ATOM 864 N N . GLN A 1 108 ? -16.273 -18.982 4.431 1.00 20.64 194 GLN A N 1
ATOM 865 C CA . GLN A 1 108 ? -15.159 -18.948 5.320 1.00 22.15 194 GLN A CA 1
ATOM 866 C C . GLN A 1 108 ? -13.875 -18.462 4.643 1.00 23.66 194 GLN A C 1
ATOM 867 O O . GLN A 1 108 ? -12.988 -17.946 5.317 1.00 21.18 194 GLN A O 1
ATOM 873 N N . THR A 1 109 ? -13.788 -18.661 3.317 1.00 22.57 195 THR A N 1
ATOM 874 C CA . THR A 1 109 ? -12.531 -18.376 2.579 1.00 24.71 195 THR A CA 1
ATOM 875 C C . THR A 1 109 ? -12.615 -17.157 1.667 1.00 26.16 195 THR A C 1
ATOM 876 O O . THR A 1 109 ? -11.570 -16.533 1.342 1.00 26.74 195 THR A O 1
ATOM 880 N N . SER A 1 110 ? -13.818 -16.789 1.260 1.00 23.75 196 SER A N 1
ATOM 881 C CA . SER A 1 110 ? -13.984 -15.860 0.102 1.00 24.48 196 SER A CA 1
ATOM 882 C C . SER A 1 110 ? -15.160 -14.913 0.213 1.00 28.58 196 SER A C 1
ATOM 883 O O . SER A 1 110 ? -15.994 -15.071 1.118 1.00 25.85 196 SER A O 1
ATOM 886 N N . VAL A 1 111 ? -15.190 -13.935 -0.689 1.00 24.62 197 VAL A N 1
ATOM 887 C CA . VAL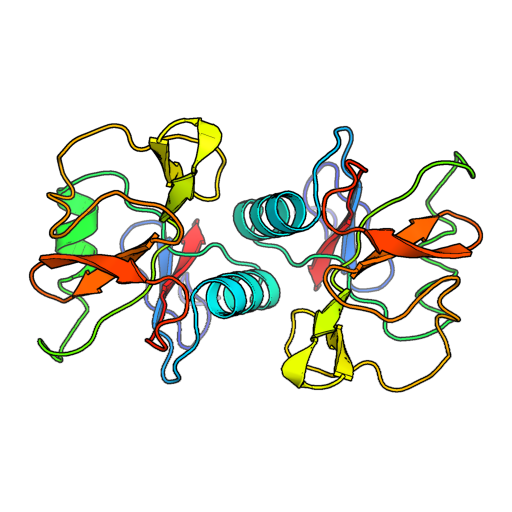 A 1 111 ? -16.330 -13.004 -0.836 1.00 24.20 197 VAL A CA 1
ATOM 888 C C . VAL A 1 111 ? -16.802 -13.054 -2.289 1.00 26.57 197 VAL A C 1
ATOM 889 O O . VAL A 1 111 ? -15.964 -12.911 -3.192 1.00 27.08 197 VAL A O 1
ATOM 893 N N . TYR A 1 112 ? -18.089 -13.297 -2.514 1.00 24.65 198 TYR A N 1
ATOM 894 C CA . TYR A 1 112 ? -18.590 -13.526 -3.858 1.00 26.36 198 TYR A CA 1
ATOM 895 C C . TYR A 1 112 ? -19.733 -12.617 -4.239 1.00 29.61 198 TYR A C 1
ATOM 896 O O . TYR A 1 112 ? -20.640 -12.386 -3.442 1.00 27.64 198 TYR A O 1
ATOM 905 N N . SER A 1 113 ? -19.710 -12.134 -5.471 1.00 27.01 199 SER A N 1
ATOM 906 C CA . SER A 1 113 ? -20.937 -11.659 -6.120 1.00 27.88 199 SER A CA 1
ATOM 907 C C . SER A 1 113 ? -21.755 -12.821 -6.575 1.00 28.91 199 SER A C 1
ATOM 908 O O . SER A 1 113 ? -21.260 -13.682 -7.303 1.00 30.75 199 SER A O 1
ATOM 911 N N . GLU A 1 114 ? -23.033 -12.821 -6.232 1.00 26.61 200 GLU A N 1
ATOM 912 C CA . GLU A 1 114 ? -23.948 -13.886 -6.512 1.00 29.37 200 GLU A CA 1
ATOM 913 C C . GLU A 1 114 ? -25.237 -13.230 -6.995 1.00 32.35 200 GLU A C 1
ATOM 914 O O . GLU A 1 114 ? -25.536 -12.100 -6.618 1.00 29.02 200 GLU A O 1
ATOM 920 N N . TYR A 1 115 ? -26.030 -13.912 -7.826 1.00 29.72 201 TYR A N 1
ATOM 921 C CA . TYR A 1 115 ? -27.312 -13.341 -8.173 1.00 29.83 201 TYR A CA 1
ATOM 922 C C . TYR A 1 115 ? -28.198 -13.266 -6.927 1.00 29.16 201 TYR A C 1
ATOM 923 O O . TYR A 1 115 ? -28.281 -14.250 -6.180 1.00 27.46 201 TYR A O 1
ATOM 932 N N . CYS A 1 116 ? -28.905 -12.144 -6.785 1.00 29.42 202 CYS A N 1
ATOM 933 C CA . CYS A 1 116 ? -29.764 -11.904 -5.608 1.00 29.97 202 CYS A CA 1
ATOM 934 C C . CYS A 1 116 ? -30.836 -12.928 -5.383 1.00 30.59 202 CYS A C 1
ATOM 935 O O . CYS A 1 116 ? -31.204 -13.191 -4.235 1.00 28.02 202 CYS A O 1
ATOM 938 N N . SER A 1 117 ? -31.330 -13.573 -6.441 1.00 27.92 203 SER A N 1
ATOM 939 C CA . SER A 1 117 ? -32.286 -14.645 -6.277 1.00 27.86 203 SER A CA 1
ATOM 940 C C . SER A 1 117 ? -31.748 -15.965 -5.759 1.00 28.88 203 SER A C 1
ATOM 941 O O . SER A 1 117 ? -32.527 -16.851 -5.446 1.00 31.85 203 SER A O 1
ATOM 944 N N . THR A 1 118 ? -30.434 -16.145 -5.701 1.00 27.23 204 THR A N 1
ATOM 945 C CA . THR A 1 118 ? -29.848 -17.363 -5.222 1.00 29.17 204 THR A CA 1
ATOM 946 C C . THR A 1 118 ? -30.265 -17.594 -3.775 1.00 31.05 204 THR A C 1
ATOM 947 O O . THR A 1 118 ? -30.252 -16.661 -2.968 1.00 29.52 204 THR A O 1
ATOM 951 N N . GLU A 1 119 ? -30.648 -18.813 -3.456 1.00 28.05 205 GLU A N 1
ATOM 952 C CA . GLU A 1 119 ? -31.081 -19.148 -2.117 1.00 31.62 205 GLU A CA 1
ATOM 953 C C . GLU A 1 119 ? -29.948 -19.676 -1.267 1.00 31.63 205 GLU A C 1
ATOM 954 O O . GLU A 1 119 ? -29.561 -20.823 -1.391 1.00 28.68 205 GLU A O 1
ATOM 960 N N . ILE A 1 120 ? -29.457 -18.862 -0.314 1.00 26.45 206 ILE A N 1
ATOM 961 C CA . ILE A 1 120 ? -28.379 -19.253 0.570 1.00 25.26 206 ILE A CA 1
ATOM 962 C C . ILE A 1 120 ? -28.685 -18.714 1.987 1.00 24.61 206 ILE A C 1
ATOM 963 O O . ILE A 1 120 ? -29.716 -18.073 2.188 1.00 23.87 206 ILE A O 1
ATOM 968 N N . ARG A 1 121 ? -27.824 -19.052 2.920 1.00 24.25 207 ARG A N 1
ATOM 969 C CA . ARG A 1 121 ? -27.985 -18.606 4.296 1.00 25.16 207 ARG A CA 1
ATOM 970 C C . ARG A 1 121 ? -27.605 -17.134 4.362 1.00 21.24 207 ARG A C 1
ATOM 971 O O . ARG A 1 121 ? -27.263 -16.551 3.397 1.00 19.66 207 ARG A O 1
ATOM 979 N N . TRP A 1 122 ? -27.766 -16.531 5.546 1.00 19.41 208 TRP A N 1
ATOM 980 C CA . TRP A 1 122 ? -27.492 -15.098 5.704 1.00 20.80 208 TRP A CA 1
ATOM 981 C C . TRP A 1 122 ? -27.062 -14.844 7.112 1.00 19.99 208 TRP A C 1
ATOM 982 O O . TRP A 1 122 ? -27.365 -15.701 7.996 1.00 21.76 208 TRP A O 1
ATOM 993 N N . ILE A 1 123 ? -26.397 -13.691 7.344 1.00 20.10 209 ILE A N 1
ATOM 994 C CA . ILE A 1 123 ? -25.943 -13.348 8.684 1.00 18.91 209 ILE A CA 1
ATOM 995 C C . ILE A 1 123 ? -26.603 -12.009 9.065 1.00 21.50 209 ILE A C 1
ATOM 996 O O . ILE A 1 123 ? -26.587 -11.064 8.274 1.00 19.61 209 ILE A O 1
ATOM 1001 N N . CYS A 1 124 ? -27.232 -11.999 10.230 1.00 20.84 210 CYS A N 1
ATOM 1002 C CA . CYS A 1 124 ? -27.725 -10.762 10.829 1.00 20.19 210 CYS A CA 1
ATOM 1003 C C . CYS A 1 124 ? -26.796 -10.289 11.928 1.00 20.88 210 CYS A C 1
ATOM 1004 O O . CYS A 1 124 ? -26.134 -11.093 12.610 1.00 19.41 210 CYS A O 1
ATOM 1007 N N . GLN A 1 125 ? -26.847 -8.978 12.205 1.00 18.66 211 GLN A N 1
ATOM 1008 C CA . GLN A 1 125 ? -26.047 -8.410 13.297 1.00 17.63 211 GLN A CA 1
ATOM 1009 C C . GLN A 1 125 ? -26.835 -7.405 14.107 1.00 19.44 211 GLN A C 1
ATOM 1010 O O . GLN A 1 125 ? -27.764 -6.774 13.621 1.00 18.46 211 GLN A O 1
ATOM 1016 N N . LYS A 1 126 ? -26.405 -7.284 15.348 1.00 20.29 212 LYS A N 1
ATOM 1017 C CA . LYS A 1 126 ? -26.888 -6.241 16.284 1.00 22.43 212 LYS A CA 1
ATOM 1018 C C . LYS A 1 126 ? -25.649 -5.670 16.918 1.00 24.10 212 LYS A C 1
ATOM 1019 O O . LYS A 1 126 ? -24.737 -6.418 17.345 1.00 21.59 212 LYS A O 1
ATOM 1025 N N . GLU A 1 127 ? -25.558 -4.339 16.960 1.00 23.33 213 GLU A N 1
ATOM 1026 C CA . GLU A 1 127 ? -24.383 -3.658 17.528 1.00 24.78 213 GLU A CA 1
ATOM 1027 C C . GLU A 1 127 ? -24.472 -3.532 19.030 1.00 27.89 213 GLU A C 1
ATOM 1028 O O . GLU A 1 127 ? -25.530 -3.293 19.602 1.00 27.83 213 GLU A O 1
ATOM 1034 N N . LEU A 1 128 ? -23.355 -3.765 19.718 1.00 29.32 214 LEU A N 1
ATOM 1035 C CA . LEU A 1 128 ? -23.322 -3.569 21.191 1.00 34.21 214 LEU A CA 1
ATOM 1036 C C . LEU A 1 128 ? -23.021 -2.094 21.555 1.00 33.48 214 LEU A C 1
ATOM 1037 O O . LEU A 1 128 ? -22.111 -1.536 20.945 1.00 41.13 2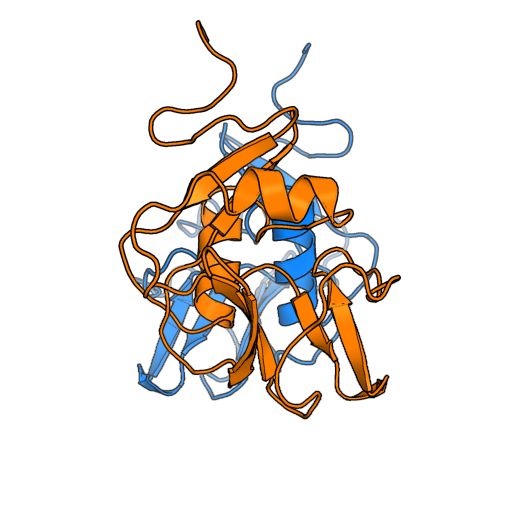14 LEU A O 1
ATOM 1042 N N . GLY B 1 4 ? -31.860 5.074 30.392 1.00 60.30 90 GLY B N 1
ATOM 1043 C CA . GLY B 1 4 ? -33.078 4.226 30.364 1.00 55.88 90 GLY B CA 1
ATOM 1044 C C . GLY B 1 4 ? -34.152 4.717 31.318 1.00 42.48 90 GLY B C 1
ATOM 1045 O O . GLY B 1 4 ? -34.697 3.925 32.087 1.00 44.40 90 GLY B O 1
ATOM 1046 N N . LEU B 1 5 ? -34.430 6.021 31.292 1.00 38.70 91 LEU B N 1
ATOM 1047 C CA . LEU B 1 5 ? -35.600 6.599 32.038 1.00 34.82 91 LEU B CA 1
ATOM 1048 C C . LEU B 1 5 ? -36.900 6.083 31.420 1.00 33.55 91 LEU B C 1
ATOM 1049 O O . LEU B 1 5 ? -37.772 5.523 32.116 1.00 31.75 91 LEU B O 1
ATOM 1054 N N . LEU B 1 6 ? -37.007 6.283 30.107 1.00 26.82 92 LEU B N 1
ATOM 1055 C CA . LEU B 1 6 ? -38.201 5.848 29.366 1.00 27.37 92 LEU B CA 1
ATOM 1056 C C . LEU B 1 6 ? -37.912 4.640 28.492 1.00 26.86 92 LEU B C 1
ATOM 1057 O O . LEU B 1 6 ? -36.775 4.263 28.292 1.00 25.92 92 LEU B O 1
ATOM 1062 N N . ASN B 1 7 ? -38.955 4.040 27.977 1.00 26.49 93 ASN B N 1
ATOM 1063 C CA . ASN B 1 7 ? -38.783 2.789 27.204 1.00 28.32 93 ASN B CA 1
ATOM 1064 C C . ASN B 1 7 ? -38.117 2.893 25.852 1.00 30.79 93 ASN B C 1
ATOM 1065 O O . ASN B 1 7 ? -37.446 1.956 25.436 1.00 30.09 93 ASN B O 1
ATOM 1070 N N . CYS B 1 8 ? -38.312 3.992 25.142 1.00 26.18 94 CYS B N 1
ATOM 1071 C CA . CYS B 1 8 ? -37.889 4.098 23.759 1.00 27.40 94 CYS B CA 1
ATOM 1072 C C . CYS B 1 8 ? -36.629 4.909 23.552 1.00 31.38 94 CYS B C 1
ATOM 1073 O O . CYS B 1 8 ? -36.387 5.819 24.303 1.00 36.68 94 CYS B O 1
ATOM 1076 N N . PRO B 1 9 ? -35.853 4.631 22.508 1.00 33.40 95 PRO B N 1
ATOM 1077 C CA . PRO B 1 9 ? -34.688 5.521 22.274 1.00 37.58 95 PRO B CA 1
ATOM 1078 C C . PRO B 1 9 ? -35.093 6.948 21.943 1.00 33.63 95 PRO B C 1
ATOM 1079 O O . PRO B 1 9 ? -36.211 7.218 21.532 1.00 28.52 95 PRO B O 1
ATOM 1083 N N . ILE B 1 10 ? -34.185 7.883 22.124 1.00 37.29 96 ILE B N 1
ATOM 1084 C CA . ILE B 1 10 ? -34.476 9.284 21.782 1.00 36.07 96 ILE B CA 1
ATOM 1085 C C . ILE B 1 10 ? -34.903 9.364 20.309 1.00 30.22 96 ILE B C 1
ATOM 1086 O O . ILE B 1 10 ? -34.372 8.632 19.466 1.00 33.26 96 ILE B O 1
ATOM 1091 N N . TYR B 1 11 ? -35.875 10.204 20.006 1.00 29.13 97 TYR B N 1
ATOM 1092 C CA . TYR B 1 11 ? -36.499 10.393 18.696 1.00 30.04 97 TYR B CA 1
ATOM 1093 C C . TYR B 1 11 ? -37.571 9.400 18.379 1.00 25.91 97 TYR B C 1
ATOM 1094 O O . TYR B 1 11 ? -38.362 9.646 17.459 1.00 27.91 97 TYR B O 1
ATOM 1103 N N . TRP B 1 12 ? -37.627 8.279 19.092 1.00 24.02 98 TRP B N 1
ATOM 1104 C CA . TRP B 1 12 ? -38.671 7.307 18.862 1.00 23.47 98 TRP B CA 1
ATOM 1105 C C . TRP B 1 12 ? -39.866 7.639 19.785 1.00 24.42 98 TRP B C 1
ATOM 1106 O O . TRP B 1 12 ? -39.705 8.194 20.875 1.00 29.08 98 TRP B O 1
ATOM 1117 N N . GLN B 1 13 ? -41.028 7.320 19.295 1.00 23.04 99 GLN B N 1
ATOM 1118 C CA A GLN B 1 13 ? -42.325 7.511 19.996 0.50 24.31 99 GLN B CA 1
ATOM 1119 C CA B GLN B 1 13 ? -42.294 7.521 19.983 0.50 24.42 99 GLN B CA 1
ATOM 1120 C C . GLN B 1 13 ? -42.841 6.176 20.494 1.00 22.04 99 GLN B C 1
ATOM 1121 O O . GLN B 1 13 ? -43.067 5.220 19.708 1.00 22.59 99 GLN B O 1
ATOM 1132 N N . GLN B 1 14 ? -43.094 6.051 21.784 1.00 21.30 100 GLN B N 1
ATOM 1133 C CA . GLN B 1 14 ? -43.740 4.850 22.232 1.00 21.47 100 GLN B CA 1
ATOM 1134 C C . GLN B 1 14 ? -45.212 4.797 21.834 1.00 23.76 100 GLN B C 1
ATOM 1135 O O . GLN B 1 14 ? -45.918 5.811 21.889 1.00 23.95 100 GLN B O 1
ATOM 1141 N N . LEU B 1 15 ? -45.713 3.625 21.422 1.00 20.67 101 LEU B N 1
ATOM 1142 C CA . LEU B 1 15 ? -47.128 3.450 21.241 1.00 23.30 101 LEU B CA 1
ATOM 1143 C C . LEU B 1 15 ? -47.428 2.093 21.783 1.00 26.46 101 LEU B C 1
ATOM 1144 O O . LEU B 1 15 ? -47.059 1.099 21.182 1.00 23.39 101 LEU B O 1
ATOM 1149 N N . ARG B 1 16 ? -48.082 2.056 22.934 1.00 23.68 102 ARG B N 1
ATOM 1150 C CA . ARG B 1 16 ? -48.386 0.765 23.642 1.00 26.65 102 ARG B CA 1
ATOM 1151 C C . ARG B 1 16 ? -47.121 -0.049 23.808 1.00 26.92 102 ARG B C 1
ATOM 1152 O O . ARG B 1 16 ? -46.237 0.409 24.461 1.00 25.82 102 ARG B O 1
ATOM 1160 N N . GLU B 1 17 ? -47.012 -1.205 23.191 1.00 24.55 103 GLU B N 1
ATOM 1161 C CA . GLU B 1 17 ? -45.864 -2.024 23.418 1.00 28.04 103 GLU B CA 1
ATOM 1162 C C . GLU B 1 17 ? -44.846 -1.950 22.286 1.00 27.32 103 GLU B C 1
ATOM 1163 O O . GLU B 1 17 ? -44.050 -2.870 22.145 1.00 26.51 103 GLU B O 1
ATOM 1169 N N . LYS B 1 18 ? -44.809 -0.841 21.552 1.00 23.19 104 LYS B N 1
ATOM 1170 C CA . LYS B 1 18 ? -43.794 -0.647 20.528 1.00 23.86 104 LYS B CA 1
ATOM 1171 C C . LYS B 1 18 ? -43.128 0.703 20.661 1.00 23.74 104 LYS B C 1
ATOM 1172 O O . LYS B 1 18 ? -43.726 1.643 21.194 1.00 22.64 104 LYS B O 1
ATOM 1178 N N . CYS B 1 19 ? -41.938 0.815 20.121 1.00 21.12 105 CYS B N 1
ATOM 1179 C CA . CYS B 1 19 ? -41.321 2.089 19.855 1.00 22.41 105 CYS B CA 1
ATOM 1180 C C . CYS B 1 19 ? -41.405 2.326 18.365 1.00 23.37 105 CYS B C 1
ATOM 1181 O O . CYS B 1 19 ? -40.983 1.453 17.586 1.00 24.23 105 CYS B O 1
ATOM 1184 N N . LEU B 1 20 ? -41.835 3.510 17.952 1.00 21.71 106 LEU B N 1
ATOM 1185 C CA . LEU B 1 20 ? -41.999 3.823 16.509 1.00 22.13 106 LEU B CA 1
ATOM 1186 C C . LEU B 1 20 ? -41.124 4.986 16.109 1.00 23.93 106 LEU B C 1
ATOM 1187 O O . LEU B 1 20 ? -40.894 5.947 16.886 1.00 22.17 106 LEU B O 1
ATOM 1192 N N . LEU B 1 21 ? -40.605 4.925 14.874 1.00 20.72 107 LEU B N 1
ATOM 1193 C CA . LEU B 1 21 ? -39.845 6.003 14.288 1.00 20.38 107 LEU B CA 1
ATOM 1194 C C . LEU B 1 21 ? -40.475 6.377 12.961 1.00 24.40 107 LEU B C 1
ATOM 1195 O O . LEU B 1 21 ? -40.523 5.544 12.016 1.00 21.75 107 LEU B O 1
ATOM 1200 N N . PHE B 1 22 ? -40.982 7.608 12.879 1.00 23.45 108 PHE B N 1
ATOM 1201 C CA . PHE B 1 22 ? -41.510 8.151 11.602 1.00 24.42 108 PHE B CA 1
ATOM 1202 C C . PHE B 1 22 ? -40.411 8.905 10.889 1.00 26.63 108 PHE B C 1
ATOM 1203 O O . PHE B 1 22 ? -39.744 9.797 11.475 1.00 26.11 108 PHE B O 1
ATOM 1211 N N . SER B 1 23 ? -40.137 8.572 9.635 1.00 23.09 109 SER B N 1
ATOM 1212 C CA . SER B 1 23 ? -38.957 9.097 8.974 1.00 25.60 109 SER B CA 1
ATOM 1213 C C . SER B 1 23 ? -39.247 10.574 8.602 1.00 32.16 109 SER B C 1
ATOM 1214 O O . SER B 1 23 ? -40.412 10.946 8.542 1.00 32.33 109 SER B O 1
ATOM 1217 N N . HIS B 1 24 ? -38.217 11.374 8.426 1.00 39.94 110 HIS B N 1
ATOM 1218 C CA A HIS B 1 24 ? -38.420 12.759 7.940 0.50 44.73 110 HIS B CA 1
ATOM 1219 C CA B HIS B 1 24 ? -38.380 12.768 7.952 0.50 46.44 110 HIS B CA 1
ATOM 1220 C C . HIS B 1 24 ? -37.944 12.916 6.494 1.00 44.44 110 HIS B C 1
ATOM 1221 O O . HIS B 1 24 ? -38.148 13.978 5.904 1.00 47.15 110 HIS B O 1
ATOM 1234 N N . THR B 1 25 ? -37.353 11.861 5.910 1.00 32.39 111 THR B N 1
ATOM 1235 C CA . THR B 1 25 ? -36.976 11.872 4.502 1.00 31.98 111 THR B CA 1
ATOM 1236 C C . THR B 1 25 ? -37.809 10.798 3.797 1.00 28.88 111 THR B C 1
ATOM 1237 O O . THR B 1 25 ? -38.564 10.080 4.456 1.00 29.88 111 THR B O 1
ATOM 1241 N N . VAL B 1 26 ? -37.691 10.749 2.472 1.00 28.98 112 VAL B N 1
ATOM 1242 C CA . VAL B 1 26 ? -38.450 9.777 1.661 1.00 30.19 112 VAL B CA 1
ATOM 1243 C C . VAL B 1 26 ? -37.578 8.756 0.997 1.00 26.51 112 VAL B C 1
ATOM 1244 O O . VAL B 1 26 ? -36.419 8.928 0.853 1.00 28.06 112 VAL B O 1
ATOM 1248 N N . ASN B 1 27 ? -38.186 7.656 0.563 1.00 25.16 113 ASN B N 1
ATOM 1249 C CA . ASN B 1 27 ? -37.493 6.573 -0.051 1.00 27.36 113 ASN B CA 1
ATOM 1250 C C . ASN B 1 27 ? -38.508 5.672 -0.726 1.00 23.38 113 ASN B C 1
ATOM 1251 O O . ASN B 1 27 ? -39.628 5.609 -0.283 1.00 25.17 113 ASN B O 1
ATOM 1256 N N . PRO B 1 28 ? -38.084 4.952 -1.756 1.00 25.04 114 PRO B N 1
ATOM 1257 C CA . PRO B 1 28 ? -38.897 3.823 -2.222 1.00 26.84 114 PRO B CA 1
ATOM 1258 C C . PRO B 1 28 ? -38.942 2.732 -1.162 1.00 27.56 114 PRO B C 1
ATOM 1259 O O . PRO B 1 28 ? -38.221 2.813 -0.161 1.00 24.45 114 PRO B O 1
ATOM 1263 N N . TRP B 1 29 ? -39.816 1.744 -1.338 1.00 25.06 115 TRP B N 1
ATOM 1264 C CA . TRP B 1 29 ? -40.071 0.809 -0.249 1.00 23.33 115 TRP B CA 1
ATOM 1265 C C . TRP B 1 29 ? -38.858 -0.006 0.121 1.00 22.11 115 TRP B C 1
ATOM 1266 O O . TRP B 1 29 ? -38.568 -0.213 1.301 1.00 24.23 115 TRP B O 1
ATOM 1277 N N . ASN B 1 30 ? -38.118 -0.497 -0.867 1.00 23.25 116 ASN B N 1
ATOM 1278 C CA . ASN B 1 30 ? -36.941 -1.333 -0.537 1.00 25.31 116 ASN B CA 1
ATOM 1279 C C . ASN B 1 30 ? -35.902 -0.596 0.305 1.00 25.15 116 ASN B C 1
ATOM 1280 O O . ASN B 1 30 ? -35.292 -1.156 1.257 1.00 25.47 116 ASN B O 1
ATOM 1285 N N . ASN B 1 31 ? -35.701 0.663 0.002 1.00 22.54 117 ASN B N 1
ATOM 1286 C CA . ASN B 1 31 ? -34.725 1.437 0.764 1.00 22.96 117 ASN B CA 1
ATOM 1287 C C . ASN B 1 31 ? -35.248 1.708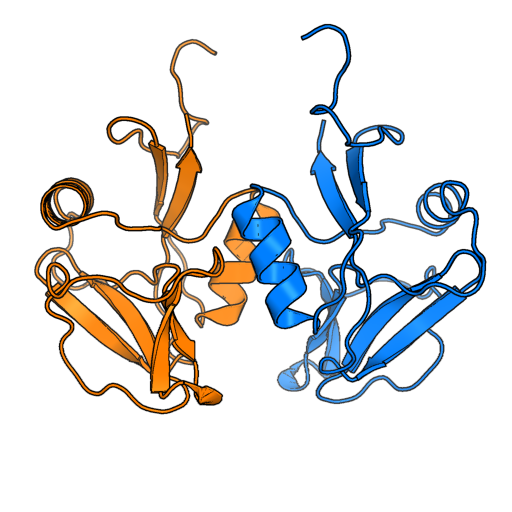 2.155 1.00 21.73 117 ASN B C 1
ATOM 1288 O O . ASN B 1 31 ? 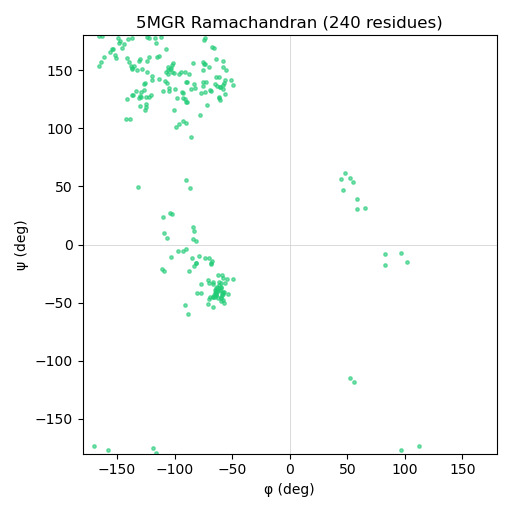-34.447 1.880 3.091 1.00 22.81 117 ASN B O 1
ATOM 1293 N N . SER B 1 32 ? -36.555 1.825 2.316 1.00 22.00 118 SER B N 1
ATOM 1294 C CA . SER B 1 32 ? -37.160 2.019 3.637 1.00 19.63 118 SER B CA 1
ATOM 1295 C C . SER B 1 32 ? -36.931 0.744 4.494 1.00 20.95 118 SER B C 1
ATOM 1296 O O . SER B 1 32 ? -36.570 0.846 5.672 1.00 20.02 118 SER B O 1
ATOM 1299 N N . LEU B 1 33 ? -37.118 -0.407 3.899 1.00 19.33 119 LEU B N 1
ATOM 1300 C CA . LEU B 1 33 ? -36.788 -1.665 4.605 1.00 19.59 119 LEU B CA 1
ATOM 1301 C C . LEU B 1 33 ? -35.315 -1.697 5.014 1.00 20.63 119 LEU B C 1
ATOM 1302 O O . LEU B 1 33 ? -34.969 -2.067 6.137 1.00 19.74 119 LEU B O 1
ATOM 1307 N N . ALA B 1 34 ? -34.441 -1.290 4.125 1.00 19.02 120 ALA B N 1
ATOM 1308 C CA . ALA B 1 34 ? -33.003 -1.256 4.423 1.00 20.69 120 ALA B CA 1
ATOM 1309 C C . ALA B 1 34 ? -32.705 -0.297 5.540 1.00 20.63 120 ALA B C 1
ATOM 1310 O O . ALA B 1 34 ? -31.807 -0.529 6.368 1.00 20.29 120 ALA B O 1
ATOM 1312 N N . ASP B 1 35 ? -33.426 0.824 5.598 1.00 20.30 121 ASP B N 1
ATOM 1313 C CA . ASP B 1 35 ? -33.246 1.796 6.711 1.00 21.83 121 ASP B CA 1
ATOM 1314 C C . ASP B 1 35 ? -33.695 1.206 8.047 1.00 19.27 121 ASP B C 1
ATOM 1315 O O . ASP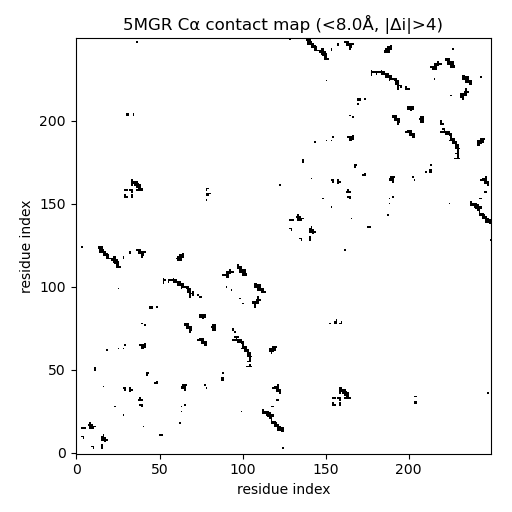 B 1 35 ? -32.968 1.321 9.028 1.00 20.04 121 ASP B O 1
ATOM 1320 N N . CYS B 1 36 ? -34.845 0.549 8.067 1.00 17.48 122 CYS B N 1
ATOM 1321 C CA . CYS B 1 36 ? -35.294 -0.010 9.344 1.00 19.13 122 CYS B CA 1
ATOM 1322 C C . CYS B 1 36 ? -34.315 -1.060 9.788 1.00 18.20 122 CYS B C 1
ATOM 1323 O O . CYS B 1 36 ? -33.941 -1.122 10.959 1.00 19.23 122 CYS B O 1
ATOM 1326 N N . SER B 1 37 ? -33.845 -1.876 8.846 1.00 16.95 123 SER B N 1
ATOM 1327 C CA . SER B 1 37 ? -32.880 -2.911 9.211 1.00 19.18 123 SER B CA 1
ATOM 1328 C C . SER B 1 37 ? -31.580 -2.312 9.753 1.00 18.85 123 SER B C 1
ATOM 1329 O O . SER B 1 37 ? -31.046 -2.750 10.761 1.00 19.45 123 SER B O 1
ATOM 1332 N N . THR B 1 38 ? -31.126 -1.211 9.130 1.00 17.77 124 THR B N 1
ATOM 1333 C CA . THR B 1 38 ? -29.946 -0.506 9.614 1.00 17.86 124 THR B CA 1
ATOM 1334 C C . THR B 1 38 ? -30.129 0.041 11.027 1.00 19.59 124 THR B C 1
ATOM 1335 O O . THR B 1 38 ? -29.160 0.081 11.837 1.00 20.54 124 THR B O 1
ATOM 1339 N N . LYS B 1 39 ? -31.344 0.449 11.306 1.00 18.70 125 LYS B N 1
ATOM 1340 C CA . LYS B 1 39 ? -31.749 0.937 12.645 1.00 19.43 125 LYS B CA 1
ATOM 1341 C C . LYS B 1 39 ? -32.113 -0.202 13.594 1.00 20.00 125 LYS B C 1
ATOM 1342 O O . LYS B 1 39 ? -32.665 0.056 14.692 1.00 18.92 125 LYS B O 1
ATOM 1348 N N . GLU B 1 40 ? -31.795 -1.441 13.197 1.00 19.54 126 GLU B N 1
ATOM 1349 C CA . GLU B 1 40 ? -32.105 -2.644 14.015 1.00 19.71 126 GLU B CA 1
ATOM 1350 C C . GLU B 1 40 ? -33.585 -2.658 14.409 1.00 19.22 126 GLU B C 1
ATOM 1351 O O . GLU B 1 40 ? -33.955 -2.725 15.585 1.00 19.79 126 GLU B O 1
ATOM 1357 N N . SER B 1 41 ? -34.436 -2.616 13.385 1.00 17.69 127 SER B N 1
ATOM 1358 C CA . SER B 1 41 ? -35.856 -2.479 13.549 1.00 19.00 127 SER B CA 1
ATOM 1359 C C . SER B 1 41 ? -36.573 -3.045 12.333 1.00 19.27 127 SER B C 1
ATOM 1360 O O . SER B 1 41 ? -35.940 -3.364 11.299 1.00 19.71 127 SER B O 1
ATOM 1363 N N . SER B 1 42 ? -37.868 -3.247 12.487 1.00 18.39 128 SER B N 1
ATOM 1364 C CA . SER B 1 42 ? -38.751 -3.702 11.434 1.00 19.10 128 SER B CA 1
ATOM 1365 C C . SER B 1 42 ? -39.543 -2.530 10.819 1.00 20.48 128 SER B C 1
ATOM 1366 O O . SER B 1 42 ? -39.837 -1.558 11.485 1.00 20.61 128 SER B O 1
ATOM 1369 N N . LEU B 1 43 ? -39.851 -2.599 9.542 1.00 20.67 129 LEU B N 1
ATOM 1370 C CA . LEU B 1 43 ? -40.929 -1.727 9.040 1.00 20.44 129 LEU B CA 1
ATOM 1371 C C . LEU B 1 43 ? -42.176 -2.044 9.840 1.00 21.69 129 LEU B C 1
ATOM 1372 O O . LEU B 1 43 ? -42.355 -3.156 10.347 1.00 18.94 129 LEU B O 1
ATOM 1377 N N . LEU B 1 44 ? -43.053 -1.059 9.963 1.00 19.22 130 LEU B N 1
ATOM 1378 C CA . LEU B 1 44 ? -44.213 -1.203 10.836 1.00 18.90 130 LEU B CA 1
ATOM 1379 C C . LEU B 1 44 ? -45.063 -2.391 10.461 1.00 21.49 130 LEU B C 1
ATOM 1380 O O . LEU B 1 44 ? -45.357 -2.598 9.279 1.00 21.54 130 LEU B O 1
ATOM 1385 N N . LEU B 1 45 ? -45.445 -3.153 11.462 1.00 20.59 131 LEU B N 1
ATOM 1386 C CA . LEU B 1 45 ? -46.444 -4.206 11.365 1.00 22.31 131 LEU B CA 1
ATOM 1387 C C . LEU B 1 45 ? -47.714 -3.721 12.108 1.00 23.92 131 LEU B C 1
ATOM 1388 O O . LEU B 1 45 ? -47.622 -3.083 13.191 1.00 23.91 131 LEU B O 1
ATOM 1393 N N . ILE B 1 46 ? -48.870 -4.043 11.530 1.00 26.16 132 ILE B N 1
ATOM 1394 C CA . ILE B 1 46 ? -50.178 -3.606 12.107 1.00 24.77 132 ILE B CA 1
ATOM 1395 C C . ILE B 1 46 ? -51.077 -4.781 12.335 1.00 29.97 132 ILE B C 1
ATOM 1396 O O . ILE B 1 46 ? -51.411 -5.445 11.379 1.00 29.35 132 ILE B O 1
ATOM 1401 N N . ARG B 1 47 ? -51.463 -5.038 13.592 1.00 28.99 133 ARG B N 1
ATOM 1402 C CA . ARG B 1 47 ? -52.176 -6.275 13.986 1.00 33.86 133 ARG B CA 1
ATOM 1403 C C . ARG B 1 47 ? -53.654 -6.204 13.576 1.00 32.51 133 ARG B C 1
ATOM 1404 O O . ARG B 1 47 ? -54.259 -7.201 13.093 1.00 35.44 133 ARG B O 1
ATOM 1412 N N . ASP B 1 48 ? -54.245 -5.033 13.781 1.00 34.24 134 ASP B N 1
ATOM 1413 C CA . ASP B 1 48 ? -55.692 -4.881 13.664 1.00 35.10 134 ASP B CA 1
ATOM 1414 C C . ASP B 1 48 ? -56.078 -3.429 13.592 1.00 33.36 134 ASP B C 1
ATOM 1415 O O . ASP B 1 48 ? -55.250 -2.530 13.621 1.00 32.85 134 ASP B O 1
ATOM 1420 N N . LYS B 1 49 ? -57.376 -3.199 13.473 1.00 35.63 135 LYS B N 1
ATOM 1421 C CA . LYS B 1 49 ? -57.919 -1.885 13.273 1.00 37.24 135 LYS B CA 1
ATOM 1422 C C . LYS B 1 49 ? -57.518 -0.964 14.422 1.00 30.70 135 LYS B C 1
ATOM 1423 O O . LYS B 1 49 ? -57.205 0.189 14.187 1.00 34.76 135 LYS B O 1
ATOM 1429 N N . ASP B 1 50 ? -57.568 -1.483 15.636 1.00 34.12 136 ASP B N 1
ATOM 1430 C CA . ASP B 1 50 ? -57.217 -0.714 16.813 1.00 35.12 136 ASP B CA 1
ATOM 1431 C C . ASP B 1 50 ? -55.760 -0.218 16.739 1.00 35.41 136 ASP B C 1
ATOM 1432 O O . ASP B 1 50 ? -55.450 0.941 17.017 1.00 33.93 136 ASP B O 1
ATOM 1437 N N . GLU B 1 51 ? -54.842 -1.091 16.348 1.00 33.89 137 GLU B N 1
ATOM 1438 C CA . GLU B 1 51 ? -53.454 -0.608 16.219 1.00 29.41 137 GLU B CA 1
ATOM 1439 C C . GLU B 1 51 ? -53.339 0.445 15.116 1.00 29.98 137 GLU B C 1
ATOM 1440 O O . GLU B 1 51 ? -52.635 1.449 15.241 1.00 29.49 137 GLU B O 1
ATOM 1446 N N . LEU B 1 52 ? -54.051 0.244 14.015 1.00 27.51 138 LEU B N 1
ATOM 1447 C CA . LEU B 1 52 ? -54.016 1.171 12.942 1.00 27.88 138 LEU B CA 1
ATOM 1448 C C . LEU B 1 52 ? -54.477 2.548 13.383 1.00 27.09 138 LEU B C 1
ATOM 1449 O O . LEU B 1 52 ? -53.830 3.548 13.105 1.00 28.25 138 LEU B O 1
ATOM 1454 N N . ILE B 1 53 ? -55.613 2.581 14.067 1.00 32.04 139 ILE B N 1
ATOM 1455 C CA . ILE B 1 53 ? -56.155 3.856 14.472 1.00 32.07 139 ILE B CA 1
ATOM 1456 C C . ILE B 1 53 ? -55.239 4.549 15.459 1.00 30.11 139 ILE B C 1
ATOM 1457 O O . ILE B 1 53 ? -54.967 5.745 15.304 1.00 30.93 139 ILE B O 1
ATOM 1462 N N . HIS B 1 54 ? -54.759 3.797 16.432 1.00 28.38 140 HIS B N 1
ATOM 1463 C CA . HIS B 1 54 ? -53.777 4.386 17.403 1.00 31.86 140 HIS B CA 1
ATOM 1464 C C . HIS B 1 54 ? -52.500 4.912 16.802 1.00 27.01 140 HIS B C 1
ATOM 1465 O O . HIS B 1 54 ? -51.972 5.910 17.248 1.00 27.25 140 HIS B O 1
ATOM 1472 N N . THR B 1 55 ? -51.972 4.234 15.770 1.00 25.84 141 THR B N 1
ATOM 1473 C CA . THR B 1 55 ? -50.810 4.713 15.022 1.00 24.54 141 THR B CA 1
ATOM 1474 C C . THR B 1 55 ? -51.121 5.957 14.192 1.00 23.61 141 THR B C 1
ATOM 1475 O O . THR B 1 55 ? -50.354 6.883 14.169 1.00 27.55 141 THR B O 1
ATOM 1479 N N . GLN B 1 56 ? -52.261 5.949 13.484 1.00 28.37 142 GLN B N 1
ATOM 1480 C CA . GLN B 1 56 ? -52.685 7.112 12.667 1.00 28.38 142 GLN B CA 1
ATOM 1481 C C . GLN B 1 56 ? -52.900 8.354 13.543 1.00 25.59 142 GLN B C 1
ATOM 1482 O O . GLN B 1 56 ? -52.587 9.446 13.126 1.00 28.85 142 GLN B O 1
ATOM 1488 N N . ASN B 1 57 ? -53.329 8.143 14.761 1.00 28.40 143 ASN B N 1
ATOM 1489 C CA A ASN B 1 57 ? -53.507 9.224 15.734 0.50 27.56 143 ASN B CA 1
ATOM 1490 C CA B ASN B 1 57 ? -53.504 9.256 15.702 0.50 29.05 143 ASN B CA 1
ATOM 1491 C C . ASN B 1 57 ? -52.197 9.965 16.057 1.00 30.34 143 ASN B C 1
ATOM 1492 O O . ASN B 1 57 ? -52.204 11.079 16.588 1.00 28.69 143 ASN B O 1
ATOM 1501 N N . LEU B 1 58 ? -51.027 9.361 15.712 1.00 27.44 144 LEU B N 1
ATOM 1502 C CA . LEU B 1 58 ? -49.772 10.027 15.873 1.00 25.81 144 LEU B CA 1
ATOM 1503 C C . LEU B 1 58 ? -49.410 10.935 14.710 1.00 28.39 144 LEU B C 1
ATOM 1504 O O . LEU B 1 58 ? -48.538 11.771 14.829 1.00 31.60 144 LEU B O 1
ATOM 1509 N N . ILE B 1 59 ? -50.147 10.831 13.618 1.00 32.23 145 ILE B N 1
ATOM 1510 C CA . ILE B 1 59 ? -49.802 11.588 12.444 1.00 31.18 145 ILE B CA 1
ATOM 1511 C C . ILE B 1 59 ? -50.561 12.921 12.450 1.00 34.14 145 ILE B C 1
ATOM 1512 O O . ILE B 1 59 ? -51.779 12.869 12.539 1.00 35.79 145 ILE B O 1
ATOM 1517 N N . ARG B 1 60 ? -49.831 14.030 12.237 1.00 40.21 146 ARG B N 1
ATOM 1518 C CA . ARG B 1 60 ? -50.390 15.419 12.248 1.00 50.62 146 ARG B CA 1
ATOM 1519 C C . ARG B 1 60 ? -50.885 15.799 10.877 1.00 49.65 146 ARG B C 1
ATOM 1520 O O . ARG B 1 60 ? -52.052 16.100 10.696 1.00 53.25 146 ARG B O 1
ATOM 1528 N N . ASP B 1 61 ? -49.972 15.787 9.915 1.00 51.24 147 ASP B N 1
ATOM 1529 C CA . ASP B 1 61 ? -50.293 16.197 8.567 1.00 48.52 147 ASP B CA 1
ATOM 1530 C C . ASP B 1 61 ? -51.178 15.114 7.889 1.00 56.55 147 ASP B C 1
ATOM 1531 O O . ASP B 1 61 ? -50.767 13.974 7.735 1.00 49.10 147 ASP B O 1
ATOM 1536 N N . LYS B 1 62 ? -52.383 15.494 7.473 1.00 51.57 148 LYS B N 1
ATOM 1537 C CA . LYS B 1 62 ? -53.301 14.575 6.788 1.00 55.67 148 LYS B CA 1
ATOM 1538 C C . LYS B 1 62 ? -52.814 14.179 5.378 1.00 47.11 148 LYS B C 1
ATOM 1539 O O . LYS B 1 62 ? -53.286 13.204 4.826 1.00 46.62 148 LYS B O 1
ATOM 1545 N N . ALA B 1 63 ? -51.868 14.919 4.818 1.00 42.97 149 ALA B N 1
ATOM 1546 C CA . ALA B 1 63 ? -51.412 14.690 3.427 1.00 52.02 149 ALA B CA 1
ATOM 1547 C C . ALA B 1 63 ? -50.247 13.709 3.241 1.00 51.73 149 ALA B C 1
ATOM 1548 O O . ALA B 1 63 ? -49.865 13.447 2.114 1.00 51.61 149 ALA B O 1
ATOM 1550 N N . ILE B 1 64 ? -49.672 13.180 4.317 1.00 44.44 150 ILE B N 1
ATOM 1551 C CA . ILE B 1 64 ? -48.384 12.498 4.176 1.00 39.93 150 ILE B CA 1
ATOM 1552 C C . ILE B 1 64 ? -48.604 11.004 4.288 1.00 32.26 150 ILE B C 1
ATOM 1553 O O . ILE B 1 64 ? -49.450 10.555 5.061 1.00 34.94 150 ILE B O 1
ATOM 1558 N N . LEU B 1 65 ? -47.907 10.259 3.438 1.00 31.31 151 LEU B N 1
ATOM 1559 C CA . LEU B 1 65 ? -47.998 8.796 3.441 1.00 31.68 151 LEU B CA 1
ATOM 1560 C C . LEU B 1 65 ? -46.701 8.194 4.078 1.00 28.05 151 LEU B C 1
ATOM 1561 O O . LEU B 1 65 ? -45.629 8.745 3.910 1.00 28.70 151 LEU B O 1
ATOM 1566 N N . PHE B 1 66 ? -46.870 7.028 4.707 1.00 27.82 152 PHE B N 1
ATOM 1567 C CA . PHE B 1 66 ? -45.775 6.280 5.310 1.00 25.87 152 PHE B CA 1
ATOM 1568 C C . PHE B 1 66 ? -45.822 4.815 4.879 1.00 24.91 152 PHE B C 1
ATOM 1569 O O . PHE B 1 66 ? -46.864 4.124 5.079 1.00 26.78 152 PHE B O 1
ATOM 1577 N N . TRP B 1 67 ? -44.706 4.326 4.339 1.00 24.93 153 TRP B N 1
ATOM 1578 C CA . TRP B 1 67 ? -44.587 2.898 4.067 1.00 23.10 153 TRP B CA 1
ATOM 1579 C C . TRP B 1 67 ? -44.693 2.109 5.348 1.00 25.49 153 TRP B C 1
ATOM 1580 O O . TRP B 1 67 ? -44.131 2.502 6.393 1.00 22.22 153 TRP B O 1
ATOM 1591 N N . ILE B 1 68 ? -45.327 0.946 5.248 1.00 22.76 154 ILE B N 1
ATOM 1592 C CA . ILE B 1 68 ? -45.310 -0.052 6.300 1.00 21.91 154 ILE B CA 1
ATOM 1593 C C . ILE B 1 68 ? -44.753 -1.387 5.754 1.00 22.03 154 ILE B C 1
ATOM 1594 O O . ILE B 1 68 ? -44.457 -1.499 4.584 1.00 23.53 154 ILE B O 1
ATOM 1599 N N . GLY B 1 69 ? -44.621 -2.401 6.600 1.00 21.43 155 GLY B N 1
ATOM 1600 C CA . GLY B 1 69 ? -43.924 -3.631 6.222 1.00 20.06 155 GLY B CA 1
ATOM 1601 C C . GLY B 1 69 ? -44.773 -4.678 5.542 1.00 20.70 155 GLY B C 1
ATOM 1602 O O . GLY B 1 69 ? -44.749 -5.845 5.925 1.00 22.12 155 GLY B O 1
ATOM 1603 N N . LEU B 1 70 ? -45.520 -4.217 4.545 1.00 21.38 156 LEU B N 1
ATOM 1604 C CA . LEU B 1 70 ? -46.485 -5.060 3.836 1.00 23.07 156 LEU B CA 1
ATOM 1605 C C . LEU B 1 70 ? -46.388 -4.786 2.362 1.00 24.07 156 LEU B C 1
ATOM 1606 O O . LEU B 1 70 ? -46.430 -3.622 1.915 1.00 25.20 156 LEU B O 1
ATOM 1611 N N . ASN B 1 71 ? -46.242 -5.834 1.563 1.00 27.50 157 ASN B N 1
ATOM 1612 C CA . ASN B 1 71 ? -46.191 -5.607 0.107 1.00 27.10 157 ASN B CA 1
ATOM 1613 C C . ASN B 1 71 ? -46.803 -6.767 -0.626 1.00 28.11 157 ASN B C 1
ATOM 1614 O O . ASN B 1 71 ? -47.129 -7.772 -0.021 1.00 25.89 157 ASN B O 1
ATOM 1619 N N . PHE B 1 72 ? -46.905 -6.618 -1.926 1.00 27.36 158 PHE B N 1
ATOM 1620 C CA . PHE B 1 72 ? -47.614 -7.616 -2.726 1.00 25.94 158 PHE B CA 1
ATOM 1621 C C . PHE B 1 72 ? -46.642 -8.675 -3.185 1.00 29.23 158 PHE B C 1
ATOM 1622 O O . PHE B 1 72 ? -45.612 -8.398 -3.820 1.00 28.21 158 PHE B O 1
ATOM 1630 N N . SER B 1 73 ? -46.943 -9.904 -2.830 1.00 27.28 159 SER B N 1
ATOM 1631 C CA . SER B 1 73 ? -46.070 -10.977 -3.162 1.00 30.80 159 SER B CA 1
ATOM 1632 C C . SER B 1 73 ? -46.721 -11.631 -4.394 1.00 34.31 159 SER B C 1
ATOM 1633 O O . SER B 1 73 ? -47.835 -12.164 -4.303 1.00 31.33 159 SER B O 1
ATOM 1636 N N . LEU B 1 74 ? -46.030 -11.568 -5.530 1.00 32.61 160 LEU B N 1
ATOM 1637 C CA . LEU B 1 74 ? -46.661 -11.916 -6.820 1.00 36.13 160 LEU B CA 1
ATOM 1638 C C . LEU B 1 74 ? -47.072 -13.388 -6.917 1.00 33.85 160 LEU B C 1
ATOM 1639 O O . LEU B 1 74 ? -48.156 -13.705 -7.483 1.00 33.93 160 LEU B O 1
ATOM 1644 N N . SER B 1 75 ? -46.219 -14.283 -6.429 1.00 30.42 161 SER B N 1
ATOM 1645 C CA . SER B 1 75 ? -46.522 -15.729 -6.481 1.00 33.35 161 SER B CA 1
ATOM 1646 C C . SER B 1 75 ? -47.852 -16.113 -5.891 1.00 34.74 161 SER B C 1
ATOM 1647 O O . SER B 1 75 ? -48.514 -17.000 -6.420 1.00 34.31 161 SER B O 1
ATOM 1650 N N . GLU B 1 76 ? -48.209 -15.537 -4.747 1.00 28.25 162 GLU B N 1
ATOM 1651 C CA . GLU B 1 76 ? -49.443 -15.872 -4.055 1.00 29.07 162 GLU B CA 1
ATOM 1652 C C . GLU B 1 76 ? -50.532 -14.884 -4.395 1.00 31.52 162 GLU B C 1
ATOM 1653 O O . GLU B 1 76 ? -51.660 -15.010 -3.918 1.00 33.26 162 GLU B O 1
ATOM 1659 N N . LYS B 1 77 ? -50.188 -13.850 -5.139 1.00 31.17 163 LYS B N 1
ATOM 1660 C CA . LYS B 1 77 ? -51.115 -12.715 -5.348 1.00 33.92 163 LYS B CA 1
ATOM 1661 C C . LYS B 1 77 ? -51.740 -12.263 -4.041 1.00 30.15 163 LYS B C 1
ATOM 1662 O O . LYS B 1 77 ? -52.957 -12.082 -3.950 1.00 28.45 163 LYS B O 1
ATOM 1668 N N . ASN B 1 78 ? -50.916 -12.104 -2.993 1.00 26.97 164 ASN B N 1
ATOM 1669 C CA . ASN B 1 78 ? -51.446 -11.770 -1.675 1.00 24.55 164 ASN B CA 1
ATOM 1670 C C . ASN B 1 78 ? -50.526 -10.706 -1.089 1.00 25.58 164 ASN B C 1
ATOM 1671 O O . ASN B 1 78 ? -49.313 -10.674 -1.398 1.00 25.41 164 ASN B O 1
ATOM 1676 N N . TRP B 1 79 ? -51.115 -9.875 -0.251 1.00 26.09 165 TRP B N 1
ATOM 1677 C CA . TRP B 1 79 ? -50.326 -8.968 0.588 1.00 26.75 165 TRP B CA 1
ATOM 1678 C C . TRP B 1 79 ? -49.573 -9.824 1.604 1.00 26.83 165 TRP B C 1
ATOM 1679 O O . TRP B 1 79 ? -50.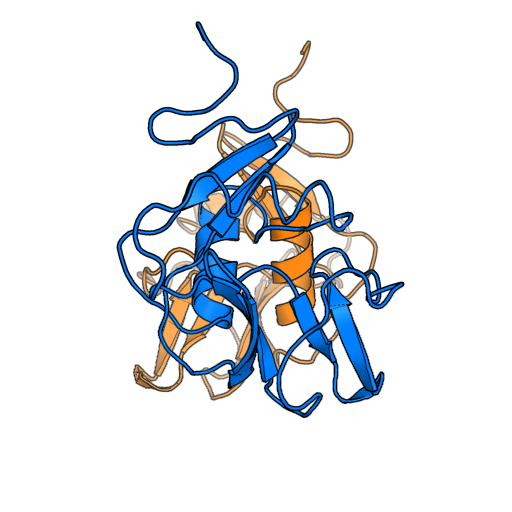178 -10.659 2.290 1.00 27.99 165 TRP B O 1
ATOM 1690 N N . LYS B 1 80 ? -48.264 -9.595 1.766 1.00 25.43 166 LYS B N 1
ATOM 1691 C CA . LYS B 1 80 ? -47.457 -10.362 2.702 1.00 24.15 166 LYS B CA 1
ATOM 1692 C C . LYS B 1 80 ? -46.633 -9.422 3.627 1.00 26.21 166 LYS B C 1
ATOM 1693 O O . LYS B 1 80 ? -46.048 -8.497 3.140 1.00 25.34 166 LYS B O 1
ATOM 1699 N N . TRP B 1 81 ? -46.675 -9.665 4.938 1.00 23.45 167 TRP B N 1
ATOM 1700 C CA . TRP B 1 81 ? -45.897 -8.860 5.910 1.00 23.25 167 TRP B CA 1
ATOM 1701 C C . TRP B 1 81 ? -44.433 -9.277 5.807 1.00 23.57 167 TRP B C 1
ATOM 1702 O O . TRP B 1 81 ? -44.117 -10.422 5.462 1.00 22.74 167 TRP B O 1
ATOM 1713 N N . ILE B 1 82 ? -43.509 -8.385 6.191 1.00 22.52 168 ILE B N 1
ATOM 1714 C CA . ILE B 1 82 ? -42.118 -8.759 6.103 1.00 21.57 168 ILE B CA 1
ATOM 1715 C C . ILE B 1 82 ? -41.684 -9.818 7.100 1.00 21.37 168 ILE B C 1
ATOM 1716 O O . ILE B 1 82 ? -40.597 -10.376 7.012 1.00 21.84 168 ILE B O 1
ATOM 1721 N N . ASN B 1 83 ? -42.539 -10.107 8.068 1.00 20.90 169 ASN B N 1
ATOM 1722 C CA . ASN B 1 83 ? -42.233 -11.147 9.014 1.00 21.19 169 ASN B CA 1
ATOM 1723 C C . ASN B 1 83 ? -42.609 -12.564 8.499 1.00 23.23 169 ASN B C 1
ATOM 1724 O O . ASN B 1 83 ? -42.491 -13.523 9.246 1.00 24.09 169 ASN B O 1
ATOM 1729 N N . GLY B 1 84 ? -43.047 -12.672 7.277 1.00 24.12 170 GLY B N 1
ATOM 1730 C CA . GLY B 1 84 ? -43.337 -13.957 6.625 1.00 29.62 170 GLY B CA 1
ATOM 1731 C C . GLY B 1 84 ? -44.812 -14.298 6.570 1.00 31.95 170 GLY B C 1
ATOM 1732 O O . GLY B 1 84 ? -45.204 -15.196 5.806 1.00 31.50 170 GLY B O 1
ATOM 1733 N N . SER B 1 85 ? -45.660 -13.616 7.349 1.00 25.29 171 SER B N 1
ATOM 1734 C CA . SER B 1 85 ? -47.062 -13.960 7.387 1.00 27.00 171 SER B CA 1
ATOM 1735 C C . SER B 1 85 ? -47.813 -13.231 6.307 1.00 29.84 171 SER B C 1
ATOM 1736 O O . SER B 1 85 ? -47.539 -12.080 6.005 1.00 29.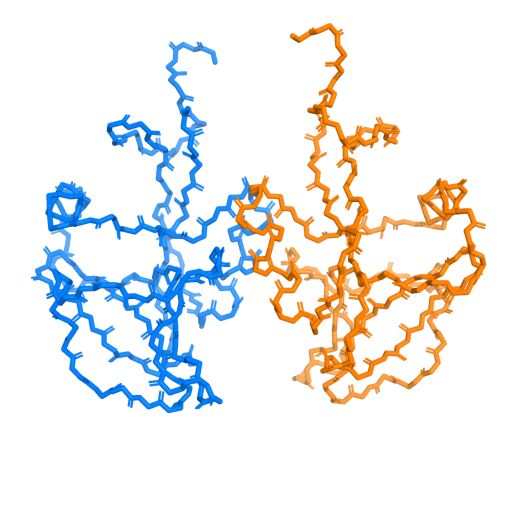32 171 SER B O 1
ATOM 1739 N N . PHE B 1 86 ? -48.841 -13.856 5.761 1.00 27.47 172 PHE B N 1
ATOM 1740 C CA . PHE B 1 86 ? -49.710 -13.145 4.815 1.00 26.67 172 PHE B CA 1
ATOM 1741 C C . PHE B 1 86 ? -50.744 -12.361 5.549 1.00 28.01 172 PHE B C 1
ATOM 1742 O O . PHE B 1 86 ? -51.076 -12.730 6.673 1.00 33.85 172 PHE B O 1
ATOM 1750 N N . LEU B 1 87 ? -51.267 -11.314 4.895 1.00 26.87 173 LEU B N 1
ATOM 1751 C CA . LEU B 1 87 ? -52.309 -10.468 5.446 1.00 26.65 173 LEU B CA 1
ATOM 1752 C C . LEU B 1 87 ? -53.481 -11.329 5.826 1.00 32.19 173 LEU B C 1
ATOM 1753 O O . LEU B 1 87 ? -53.891 -12.189 5.033 1.00 32.50 173 LEU B O 1
ATOM 1758 N N . ASN B 1 88 ? -53.935 -11.135 7.057 1.00 33.71 174 ASN B N 1
ATOM 1759 C CA . ASN B 1 88 ? -54.987 -11.922 7.650 1.00 42.73 174 ASN B CA 1
ATOM 1760 C C . ASN B 1 88 ? -56.063 -11.081 8.322 1.00 53.13 174 ASN B C 1
ATOM 1761 O O . ASN B 1 88 ? -56.413 -11.331 9.473 1.00 68.06 174 ASN B O 1
ATOM 1766 N N . SER B 1 89 ? -56.572 -10.078 7.629 1.00 54.79 175 SER B N 1
ATOM 1767 C CA . SER B 1 89 ? -57.978 -9.616 7.864 1.00 63.07 175 SER B CA 1
ATOM 1768 C C . SER B 1 89 ? -58.314 -8.637 6.761 1.00 59.22 175 SER B C 1
ATOM 1769 O O . SER B 1 89 ? -57.523 -8.482 5.830 1.00 61.11 175 SER B O 1
ATOM 1772 N N . ASN B 1 90 ? -59.472 -7.994 6.847 1.00 63.03 176 ASN B N 1
ATOM 1773 C CA . ASN B 1 90 ? -59.753 -6.807 6.037 1.00 63.22 176 ASN B CA 1
ATOM 1774 C C . ASN B 1 90 ? -59.772 -5.533 6.889 1.00 55.23 176 ASN B C 1
ATOM 1775 O O . ASN B 1 90 ? -60.131 -4.464 6.375 1.00 60.43 176 ASN B O 1
ATOM 1780 N N . ASP B 1 91 ? -59.341 -5.628 8.155 1.00 54.69 177 ASP B N 1
ATOM 1781 C CA . ASP B 1 91 ? -59.228 -4.489 9.069 1.00 50.36 177 ASP B CA 1
ATOM 1782 C C . ASP B 1 91 ? -58.486 -3.288 8.466 1.00 46.88 177 ASP B C 1
ATOM 1783 O O . ASP B 1 91 ? -58.744 -2.167 8.882 1.00 46.91 177 ASP B O 1
ATOM 1788 N N . LEU B 1 92 ? -57.533 -3.498 7.542 1.00 41.35 178 LEU B N 1
ATOM 1789 C CA . LEU B 1 92 ? -56.806 -2.351 6.965 1.00 39.75 178 LEU B CA 1
ATOM 1790 C C . LEU B 1 92 ? -57.548 -1.635 5.841 1.00 40.13 178 LEU B C 1
ATOM 1791 O O . LEU B 1 92 ? -57.137 -0.534 5.455 1.00 39.19 178 LEU B O 1
ATOM 1796 N N . GLU B 1 93 ? -58.581 -2.264 5.265 1.00 41.18 179 GLU B N 1
ATOM 1797 C CA . GLU B 1 93 ? -59.363 -1.635 4.202 1.00 42.30 179 GLU B CA 1
ATOM 1798 C C . GLU B 1 93 ? -58.494 -0.946 3.174 1.00 40.22 179 GLU B C 1
ATOM 1799 O O . GLU B 1 93 ? -58.677 0.241 2.865 1.00 39.43 179 GLU B O 1
ATOM 1805 N N . ILE B 1 94 ? -57.585 -1.733 2.607 1.00 36.96 180 ILE B N 1
ATOM 1806 C CA . ILE B 1 94 ? -56.625 -1.232 1.631 1.00 35.08 180 ILE B CA 1
ATOM 1807 C C . ILE B 1 94 ? -57.296 -0.656 0.387 1.00 37.96 180 ILE B C 1
ATOM 1808 O O . ILE B 1 94 ? -57.994 -1.375 -0.323 1.00 42.71 180 ILE B O 1
ATOM 1813 N N . ARG B 1 95 ? -56.972 0.586 0.083 1.00 36.78 181 ARG B N 1
ATOM 1814 C CA . ARG B 1 95 ? -57.432 1.293 -1.110 1.00 39.01 181 ARG B CA 1
ATOM 1815 C C . ARG B 1 95 ? -56.479 1.074 -2.269 1.00 41.76 181 ARG B C 1
ATOM 1816 O O . ARG B 1 95 ? -55.236 1.090 -2.102 1.00 40.33 181 ARG B O 1
ATOM 1824 N N . GLY B 1 96 ? -57.035 0.896 -3.465 1.00 32.96 182 GLY B N 1
ATOM 1825 C CA . GLY B 1 96 ? -56.216 0.791 -4.638 1.00 30.65 182 GLY B CA 1
ATOM 1826 C C . GLY B 1 96 ? -55.995 -0.669 -4.966 1.00 33.91 182 GLY B C 1
ATOM 1827 O O . GLY B 1 96 ? -56.516 -1.578 -4.288 1.00 35.39 182 GLY B O 1
ATOM 1828 N N . ASP B 1 97 ? -55.202 -0.914 -5.984 1.00 34.41 183 ASP B N 1
ATOM 1829 C CA . ASP B 1 97 ? -55.179 -2.238 -6.531 1.00 39.01 183 ASP B CA 1
ATOM 1830 C C . ASP B 1 97 ? -54.086 -3.099 -5.965 1.00 38.76 183 ASP B C 1
ATOM 1831 O O . ASP B 1 97 ? -53.022 -2.611 -5.566 1.00 38.97 183 ASP B O 1
ATOM 1836 N N . ALA B 1 98 ? -54.391 -4.387 -5.908 1.00 33.44 184 ALA B N 1
ATOM 1837 C CA . ALA B 1 98 ? -53.476 -5.402 -5.416 1.00 31.00 184 ALA B CA 1
ATOM 1838 C C . ALA B 1 98 ? -52.895 -5.982 -6.654 1.00 34.48 184 ALA B C 1
ATOM 1839 O O . ALA B 1 98 ? -53.567 -6.742 -7.376 1.00 33.42 184 ALA B O 1
ATOM 1841 N N . LYS B 1 99 ? -51.679 -5.557 -6.975 1.00 32.54 185 LYS B N 1
ATOM 1842 C CA . LYS B 1 99 ? -51.036 -5.938 -8.218 1.00 34.90 185 LYS B CA 1
ATOM 1843 C C . LYS B 1 99 ? -49.526 -5.895 -8.064 1.00 33.75 185 LYS B C 1
ATOM 1844 O O . LYS B 1 99 ? -48.968 -5.356 -7.070 1.00 35.75 185 LYS B O 1
ATOM 1850 N N . GLU B 1 100 ? -48.861 -6.450 -9.049 1.00 33.27 186 GLU B N 1
ATOM 1851 C CA . GLU B 1 100 ? -47.390 -6.560 -9.051 1.00 35.57 186 GLU B CA 1
ATOM 1852 C C . GLU B 1 100 ? -46.710 -5.214 -8.726 1.00 35.50 186 GLU B C 1
ATOM 1853 O O . GLU B 1 100 ? -47.135 -4.159 -9.193 1.00 32.05 186 GLU B O 1
ATOM 1859 N N . ASN B 1 101 ? -45.676 -5.284 -7.889 1.00 34.97 187 ASN B N 1
ATOM 1860 C CA . ASN B 1 101 ? -44.862 -4.145 -7.517 1.00 35.98 187 ASN B CA 1
ATOM 1861 C C . ASN B 1 101 ? -45.606 -3.101 -6.746 1.00 33.56 187 ASN B C 1
ATOM 1862 O O . ASN B 1 101 ? -45.283 -1.932 -6.852 1.00 35.13 187 ASN B O 1
ATOM 1867 N N . SER B 1 102 ? -46.600 -3.516 -5.963 1.00 31.94 188 SER B N 1
ATOM 1868 C CA . SER B 1 102 ? -47.279 -2.624 -5.074 1.00 28.93 188 SER B CA 1
ATOM 1869 C C . SER B 1 102 ? -46.814 -2.918 -3.634 1.00 27.62 188 SER B C 1
ATOM 1870 O O . SER B 1 102 ? -46.515 -4.019 -3.297 1.00 27.98 188 SER B O 1
ATOM 1873 N N . CYS B 1 103 ? -46.888 -1.883 -2.818 1.00 29.02 189 CYS B N 1
ATOM 1874 C CA . CYS B 1 103 ? -46.496 -1.905 -1.409 1.00 28.40 189 CYS B CA 1
ATOM 1875 C C . CYS B 1 103 ? -47.502 -1.075 -0.691 1.00 27.25 189 CYS B C 1
ATOM 1876 O O . CYS B 1 103 ? -48.226 -0.305 -1.344 1.00 28.14 189 CYS B O 1
ATOM 1879 N N . ILE B 1 104 ? -47.625 -1.236 0.635 1.00 24.10 190 ILE B N 1
ATOM 1880 C CA . ILE B 1 104 ? -48.679 -0.591 1.390 1.00 24.07 190 ILE B CA 1
ATOM 1881 C C . ILE B 1 104 ? -48.152 0.602 2.210 1.00 27.09 190 ILE B C 1
ATOM 1882 O O . ILE B 1 104 ? -47.118 0.503 2.841 1.00 25.22 190 ILE B O 1
ATOM 1887 N N . SER B 1 105 ? -48.880 1.707 2.145 1.00 26.30 191 SER B N 1
ATOM 1888 C CA . SER B 1 105 ? -48.604 2.921 2.900 1.00 27.63 191 SER B CA 1
ATOM 1889 C C . SER B 1 105 ? -49.816 3.309 3.721 1.00 30.92 191 SER B C 1
ATOM 1890 O O . SER B 1 105 ? -50.943 2.884 3.422 1.00 28.82 191 SER B O 1
ATOM 1893 N N . ILE B 1 106 ? -49.608 4.099 4.780 1.00 29.10 192 ILE B N 1
ATOM 1894 C CA . ILE B 1 106 ? -50.728 4.588 5.565 1.00 27.45 192 ILE B CA 1
ATOM 1895 C C . ILE B 1 106 ? -50.689 6.111 5.631 1.00 30.84 192 ILE B C 1
ATOM 1896 O O . ILE B 1 106 ? -49.621 6.693 5.513 1.00 26.63 192 ILE B O 1
ATOM 1901 N N . SER B 1 107 ? -51.874 6.737 5.714 1.00 30.70 193 SER B N 1
ATOM 1902 C CA . SER B 1 107 ? -51.971 8.136 6.011 1.00 31.32 193 SER B CA 1
ATOM 1903 C C . SER B 1 107 ? -52.695 8.225 7.345 1.00 30.35 193 SER B C 1
ATOM 1904 O O . SER B 1 107 ? -53.101 7.248 7.899 1.00 28.65 193 SER B O 1
ATOM 1907 N N . GLN B 1 108 ? -52.913 9.452 7.826 1.00 33.56 194 GLN B N 1
ATOM 1908 C CA . GLN B 1 108 ? -53.777 9.633 9.027 1.00 34.80 194 GLN B CA 1
ATOM 1909 C C . GLN B 1 108 ? -55.162 9.029 8.915 1.00 32.14 194 GLN B C 1
ATOM 1910 O O . GLN B 1 108 ? -55.755 8.579 9.900 1.00 33.14 194 GLN B O 1
ATOM 1916 N N . THR B 1 109 ? -55.696 8.971 7.688 1.00 37.58 195 THR B N 1
ATOM 1917 C CA . THR B 1 109 ? -57.078 8.537 7.462 1.00 40.48 195 THR B CA 1
ATOM 1918 C C . THR B 1 109 ? -57.257 7.200 6.752 1.00 39.07 195 THR B C 1
ATOM 1919 O O . THR B 1 109 ? -58.280 6.561 6.910 1.00 45.60 195 THR B O 1
ATOM 1923 N N . SER B 1 110 ? -56.252 6.734 6.022 1.00 40.25 196 SER B N 1
ATOM 1924 C CA . SER B 1 110 ? -56.456 5.630 5.055 1.00 38.22 196 SER B CA 1
ATOM 1925 C C . SER B 1 110 ? -55.227 4.737 4.903 1.00 39.15 196 SER B C 1
ATOM 1926 O O . SER B 1 110 ? -54.167 5.024 5.444 1.00 32.03 196 SER B O 1
ATOM 1929 N N . VAL B 1 111 ? -55.409 3.657 4.156 1.00 34.47 197 VAL B N 1
ATOM 1930 C CA . VAL B 1 111 ? -54.350 2.677 3.857 1.00 30.72 197 VAL B CA 1
ATOM 1931 C C . VAL B 1 111 ? -54.398 2.526 2.341 1.00 32.93 197 VAL B C 1
ATOM 1932 O O . VAL B 1 111 ? -55.486 2.298 1.788 1.00 34.51 197 VAL B O 1
ATOM 1936 N N . TYR B 1 112 ? -53.260 2.694 1.672 1.00 30.60 198 TYR B N 1
ATOM 1937 C CA . TYR B 1 112 ? -53.206 2.706 0.217 1.00 32.71 198 TYR B CA 1
ATOM 1938 C C . TYR B 1 112 ? -52.189 1.719 -0.320 1.00 31.49 198 TYR B C 1
ATOM 1939 O O . TYR B 1 112 ? -51.066 1.613 0.224 1.00 30.70 198 TYR B O 1
ATOM 1948 N N . SER B 1 113 ? -52.549 1.007 -1.374 1.00 30.80 199 SER B N 1
ATOM 1949 C CA . SER B 1 113 ? -51.557 0.396 -2.284 1.00 28.24 199 SER B CA 1
ATOM 1950 C C . SER B 1 113 ? -50.921 1.463 -3.135 1.00 31.65 199 SER B C 1
ATOM 1951 O O . SER B 1 113 ? -51.645 2.289 -3.731 1.00 31.77 199 SER B O 1
ATOM 1954 N N . GLU B 1 114 ? -49.584 1.455 -3.214 1.00 30.29 200 GLU B N 1
ATOM 1955 C CA . GLU B 1 114 ? -48.804 2.378 -3.977 1.00 32.00 200 GLU B CA 1
ATOM 1956 C C . GLU B 1 114 ? -47.752 1.589 -4.699 1.00 30.51 200 GLU B C 1
ATOM 1957 O O . GLU B 1 114 ? -47.366 0.503 -4.239 1.00 30.16 200 GLU B O 1
ATOM 1963 N N . TYR B 1 115 ? -47.274 2.091 -5.845 1.00 27.48 201 TYR B N 1
ATOM 1964 C CA . TYR B 1 115 ? -46.118 1.461 -6.492 1.00 28.52 201 TYR B CA 1
ATOM 1965 C C . TYR B 1 115 ? -44.909 1.515 -5.539 1.00 28.88 201 TYR B C 1
ATOM 1966 O O . TYR B 1 115 ? -44.680 2.570 -4.956 1.00 28.57 201 TYR B O 1
ATOM 1975 N N . CYS B 1 116 ? -44.192 0.408 -5.420 1.00 28.81 202 CYS B N 1
ATOM 1976 C CA . CYS B 1 116 ? -43.057 0.287 -4.499 1.00 31.00 202 CYS B CA 1
ATOM 1977 C C . CYS B 1 116 ? -41.958 1.317 -4.763 1.00 32.40 202 CYS B C 1
ATOM 1978 O O . CYS B 1 116 ? -41.218 1.679 -3.829 1.00 29.39 202 CYS B O 1
ATOM 1981 N N . SER B 1 117 ? -41.843 1.810 -6.009 1.00 26.51 203 SER B N 1
ATOM 1982 C CA . SER B 1 117 ? -40.817 2.791 -6.342 1.00 31.41 203 SER B CA 1
ATOM 1983 C C . SER B 1 117 ? -41.154 4.179 -5.924 1.00 31.14 203 SER B C 1
ATOM 1984 O O . SER B 1 117 ? -40.295 5.068 -5.983 1.00 31.94 203 SER B O 1
ATOM 1987 N N . THR B 1 118 ? -42.376 4.404 -5.497 1.00 28.62 204 THR B N 1
ATOM 1988 C CA . THR B 1 118 ? -42.795 5.723 -5.052 1.00 33.40 204 THR B CA 1
ATOM 1989 C C . THR B 1 118 ? -42.015 6.177 -3.821 1.00 36.98 204 THR B C 1
ATOM 1990 O O . THR B 1 118 ? -41.835 5.411 -2.887 1.00 33.19 204 THR B O 1
ATOM 1994 N N . GLU B 1 119 ? -41.594 7.431 -3.816 1.00 32.65 205 GLU B N 1
ATOM 1995 C CA . GLU B 1 119 ? -40.739 7.936 -2.726 1.00 33.21 205 GLU B CA 1
ATOM 1996 C C . GLU B 1 119 ? -41.551 8.622 -1.685 1.00 31.69 205 GLU B C 1
ATOM 1997 O O . GLU B 1 119 ? -42.036 9.727 -1.873 1.00 32.60 205 GLU B O 1
ATOM 2003 N N . ILE B 1 120 ? -41.764 7.941 -0.550 1.00 28.24 206 ILE B N 1
ATOM 2004 C CA . ILE B 1 120 ? -42.539 8.490 0.553 1.00 26.44 206 ILE B CA 1
ATOM 2005 C C . ILE B 1 120 ? -41.833 8.191 1.907 1.00 25.26 206 ILE B C 1
ATOM 2006 O O . ILE B 1 120 ? -40.857 7.481 1.936 1.00 25.35 206 ILE B O 1
ATOM 2011 N N . ARG B 1 121 ? -42.399 8.678 2.987 1.00 25.00 207 ARG B N 1
ATOM 2012 C CA . ARG B 1 121 ? -41.803 8.459 4.291 1.00 26.06 207 ARG B CA 1
ATOM 2013 C C . ARG B 1 121 ? -42.049 6.988 4.693 1.00 25.74 207 ARG B C 1
ATOM 2014 O O . ARG B 1 121 ? -42.726 6.260 3.982 1.00 27.12 207 ARG B O 1
ATOM 2022 N N . TRP B 1 122 ? -41.524 6.577 5.850 1.00 22.67 208 TRP B N 1
ATOM 2023 C CA . TRP B 1 122 ? -41.760 5.172 6.327 1.00 20.39 208 TRP B CA 1
ATOM 2024 C C . TRP B 1 122 ? -41.708 5.143 7.814 1.00 21.05 208 TRP B C 1
ATOM 2025 O O . TRP B 1 122 ? -41.198 6.105 8.433 1.00 21.78 208 TRP B O 1
ATOM 2036 N N . ILE B 1 123 ? -42.229 4.060 8.411 1.00 20.62 209 ILE B N 1
ATOM 2037 C CA . ILE B 1 123 ? -42.304 3.894 9.837 1.00 19.94 209 ILE B CA 1
ATOM 2038 C C . ILE B 1 123 ? -41.555 2.601 10.195 1.00 22.28 209 ILE B C 1
ATOM 2039 O O . ILE B 1 123 ? -41.849 1.543 9.644 1.00 20.19 209 ILE B O 1
ATOM 2044 N N . CYS B 1 124 ? -40.632 2.746 11.127 1.00 20.37 210 CYS B N 1
ATOM 2045 C CA . CYS B 1 124 ? -39.936 1.616 11.756 1.00 20.00 210 CYS B CA 1
ATOM 2046 C C . CYS B 1 124 ? -40.453 1.338 13.152 1.00 20.90 210 CYS B C 1
ATOM 2047 O O . CYS B 1 124 ? -40.929 2.221 13.814 1.00 21.01 210 CYS B O 1
ATOM 2050 N N . GLN B 1 125 ? -40.382 0.076 13.580 1.00 18.02 211 GLN B N 1
ATOM 2051 C CA . GLN B 1 125 ? -40.800 -0.289 14.906 1.00 18.98 211 GLN B CA 1
ATOM 2052 C C . GLN B 1 125 ? -39.755 -1.177 15.603 1.00 21.16 211 GLN B C 1
ATOM 2053 O O . GLN B 1 125 ? -38.979 -1.921 14.955 1.00 19.12 211 GLN B O 1
ATOM 2059 N N . LYS B 1 126 ? -39.728 -1.053 16.916 1.00 19.62 212 LYS B N 1
ATOM 2060 C CA . LYS B 1 126 ? -39.044 -1.995 17.852 1.00 19.81 212 LYS B CA 1
ATOM 2061 C C . LYS B 1 126 ? -40.052 -2.441 18.894 1.00 25.05 212 LYS B C 1
ATOM 2062 O O . LYS B 1 126 ? -40.767 -1.604 19.470 1.00 23.91 212 LYS B O 1
ATOM 2068 N N . GLU B 1 127 ? -40.126 -3.746 19.154 1.00 21.95 213 GLU B N 1
ATOM 2069 C CA . GLU B 1 127 ? -41.065 -4.290 20.141 1.00 24.93 213 GLU B CA 1
ATOM 2070 C C . GLU B 1 127 ? -40.523 -4.168 21.524 1.00 26.92 213 GLU B C 1
ATOM 2071 O O . GLU B 1 127 ? -39.314 -4.398 21.770 1.00 24.51 213 GLU B O 1
ATOM 2077 N N . LEU B 1 128 ? -41.371 -3.711 22.447 1.00 24.93 214 LEU B N 1
ATOM 2078 C CA . LEU B 1 128 ? -40.996 -3.741 23.843 1.00 26.88 214 LEU B CA 1
ATOM 2079 C C . LEU B 1 128 ? -41.434 -5.149 24.368 1.00 29.50 214 LEU B C 1
ATOM 2080 O O . LEU B 1 128 ? -40.751 -5.524 25.316 1.00 45.80 214 LEU B O 1
#

Nearest PDB structures (foldseek):
  5mgs-assembly1_A  TM=1.002E+00  e=5.515E-23  Homo sapiens
  7odu-assembly1_C  TM=9.317E-01  e=1.247E-13  Rattus norvegicus
  5j2s-assembly1_B  TM=9.333E-01  e=6.832E-13  Rattus norvegicus
  2mti-assembly1_A  TM=9.129E-01  e=2.295E-11  Mus musculus
  3m9z-assembly1_A-2  TM=7.470E-01  e=3.413E-11  Mus musculus

Organism: Homo sapiens (NCBI:txid9606)

B-factor: mean 34.33, std 13.46, range [16.95, 102.57]

Radius of gyration: 18.49 Å; Cα contacts (8 Å, |Δi|>4): 551; chains: 2; bounding box: 50×42×44 Å